Protein AF-A0A6V7XY41-F1 (afdb_monomer_lite)

Foldseek 3Di:
DDDDPDWDDDPQADKAKAACDQVRDGDRDDPDPQIDIDGGRHPPPPQPGFAWEAALVLPDIDGENFQKKKAFPNSGIDYDACVVVVPPAAMEIDGGHHCHHPVNSVPFAWEWFADQQGDIDTHNYGQPQLKKKKFFPVVQLVVVVVCCVVPPVDPDDSVSSRRNRMGIGHDDPDPQGQQMDMDRHHHQHDPVNSVQWAWWDQDPRHTDTAGCVVQVNDWDWDDPDDDDDDDDPPDTGTDNDDPPD

Structure (mmCIF, N/CA/C/O backbone):
data_AF-A0A6V7XY41-F1
#
_entry.id   AF-A0A6V7XY41-F1
#
loop_
_atom_site.group_PDB
_atom_site.id
_atom_site.type_symbol
_atom_site.label_atom_id
_atom_site.label_alt_id
_atom_site.label_comp_id
_atom_site.label_asym_id
_atom_site.label_entity_id
_atom_site.label_seq_id
_atom_site.pdbx_PDB_ins_code
_atom_site.Cartn_x
_atom_site.Cartn_y
_atom_site.Cartn_z
_atom_site.occupancy
_atom_site.B_iso_or_equiv
_atom_site.auth_seq_id
_atom_site.auth_comp_id
_atom_site.auth_asym_id
_atom_site.auth_atom_id
_atom_site.pdbx_PDB_model_num
ATOM 1 N N . MET A 1 1 ? 6.954 -25.683 -22.921 1.00 24.17 1 MET A N 1
ATOM 2 C CA . MET A 1 1 ? 8.164 -25.541 -23.755 1.00 24.17 1 MET A CA 1
ATOM 3 C C . MET A 1 1 ? 7.655 -25.516 -25.186 1.00 24.17 1 MET A C 1
ATOM 5 O O . MET A 1 1 ? 7.131 -26.531 -25.599 1.00 24.17 1 MET A O 1
ATOM 9 N N . GLY A 1 2 ? 7.541 -24.408 -25.909 1.00 35.53 2 GLY A N 1
ATOM 10 C CA . GLY A 1 2 ? 8.199 -23.110 -25.812 1.00 35.53 2 GLY A CA 1
ATOM 11 C C . GLY A 1 2 ? 9.065 -22.969 -27.054 1.00 35.53 2 GLY A C 1
ATOM 12 O O . GLY A 1 2 ? 10.233 -23.289 -26.948 1.00 35.53 2 GLY A O 1
ATOM 13 N N . GLU A 1 3 ? 8.486 -22.595 -28.194 1.00 38.50 3 GLU A N 1
ATOM 14 C CA . GLU A 1 3 ? 9.206 -22.345 -29.449 1.00 38.50 3 GLU A CA 1
ATOM 15 C C . GLU A 1 3 ? 8.243 -21.680 -30.441 1.00 38.50 3 GLU A C 1
ATOM 17 O O . GLU A 1 3 ? 7.254 -22.286 -30.832 1.00 38.50 3 GLU A O 1
ATOM 22 N N . ASP A 1 4 ? 8.472 -20.399 -30.730 1.00 34.19 4 ASP A N 1
ATOM 23 C CA . ASP A 1 4 ? 8.413 -19.847 -32.092 1.00 34.19 4 ASP A CA 1
ATOM 24 C C . ASP A 1 4 ? 8.849 -18.376 -32.049 1.00 34.19 4 ASP A C 1
ATOM 26 O O . ASP A 1 4 ? 8.075 -17.429 -32.172 1.00 34.19 4 ASP A O 1
ATOM 30 N N . GLY A 1 5 ? 10.150 -18.188 -31.816 1.00 39.81 5 GLY A N 1
ATOM 31 C CA . GLY A 1 5 ? 10.850 -16.967 -32.196 1.00 39.81 5 GLY A CA 1
ATOM 32 C C . GLY A 1 5 ? 11.473 -17.204 -33.565 1.00 39.81 5 GLY A C 1
ATOM 33 O O . GLY A 1 5 ? 12.509 -17.859 -33.657 1.00 39.81 5 GLY A O 1
ATOM 34 N N . SER A 1 6 ? 10.841 -16.723 -34.636 1.00 46.62 6 SER A N 1
ATOM 35 C CA . SER A 1 6 ? 11.366 -16.883 -35.994 1.00 46.62 6 SER A CA 1
ATOM 36 C C . SER A 1 6 ? 12.770 -16.275 -36.109 1.00 46.62 6 SER A C 1
ATOM 38 O O . SER A 1 6 ? 12.977 -15.087 -35.846 1.00 46.62 6 SER A O 1
ATOM 40 N N . THR A 1 7 ? 13.742 -17.097 -36.503 1.00 47.91 7 THR A N 1
ATOM 41 C CA . THR A 1 7 ? 15.134 -16.698 -36.722 1.00 47.91 7 THR A CA 1
ATOM 42 C C . THR A 1 7 ? 15.227 -15.706 -37.880 1.00 47.91 7 THR A C 1
ATOM 44 O O . THR A 1 7 ? 14.676 -15.940 -38.959 1.00 47.91 7 THR A O 1
ATOM 47 N N . CYS A 1 8 ? 15.942 -14.599 -37.680 1.00 50.78 8 CYS A N 1
ATOM 48 C CA . CYS A 1 8 ? 16.218 -13.639 -38.740 1.00 50.78 8 CYS A CA 1
ATOM 49 C C . CYS A 1 8 ? 17.025 -14.303 -39.864 1.00 50.78 8 CYS A C 1
ATOM 51 O O . CYS A 1 8 ? 18.216 -14.570 -39.723 1.00 50.78 8 CYS A O 1
ATOM 53 N N . SER A 1 9 ? 16.352 -14.614 -40.969 1.00 51.50 9 SER A N 1
ATOM 54 C CA . SER A 1 9 ? 16.950 -15.283 -42.126 1.00 51.50 9 SER A CA 1
ATOM 55 C C . SER A 1 9 ? 17.401 -14.233 -43.141 1.00 51.50 9 SER A C 1
ATOM 57 O O . SER A 1 9 ? 16.705 -13.972 -44.121 1.00 51.50 9 SER A O 1
ATOM 59 N N . THR A 1 10 ? 18.528 -13.577 -42.869 1.00 56.22 10 THR A N 1
ATOM 60 C CA . THR A 1 10 ? 19.196 -12.656 -43.805 1.00 56.22 10 THR A CA 1
ATOM 61 C C . THR A 1 10 ? 20.456 -13.317 -44.380 1.00 56.22 10 THR A C 1
ATOM 63 O O . THR A 1 10 ? 20.938 -14.320 -43.842 1.00 56.22 10 THR A O 1
ATOM 66 N N . GLY A 1 11 ? 20.976 -12.823 -45.512 1.00 52.94 11 GLY A N 1
ATOM 67 C CA . GLY A 1 11 ? 22.239 -13.307 -46.069 1.00 52.94 11 GLY A CA 1
ATOM 68 C C . GLY A 1 11 ? 23.402 -13.125 -45.085 1.00 52.94 11 GLY A C 1
ATOM 69 O O . GLY A 1 11 ? 23.341 -12.310 -44.170 1.00 52.94 11 GLY A O 1
ATOM 70 N N . TYR A 1 12 ? 24.497 -13.868 -45.271 1.00 50.03 12 TYR A N 1
ATOM 71 C CA . TYR A 1 12 ? 25.648 -13.902 -44.345 1.00 50.03 12 TYR A CA 1
ATOM 72 C C . TYR A 1 12 ? 26.300 -12.521 -44.078 1.00 50.03 12 TYR A C 1
ATOM 74 O O . TYR A 1 12 ? 27.047 -12.366 -43.114 1.00 50.03 12 TYR A O 1
ATOM 82 N N . HIS A 1 13 ? 26.001 -11.520 -44.913 1.00 51.69 13 HIS A N 1
ATOM 83 C CA . HIS A 1 13 ? 26.485 -10.139 -44.818 1.00 51.69 13 HIS A CA 1
ATOM 84 C C . HIS A 1 13 ? 25.365 -9.094 -44.713 1.00 51.69 13 HIS A C 1
ATOM 86 O O . HIS A 1 13 ? 25.648 -7.898 -44.713 1.00 51.69 13 HIS A O 1
ATOM 92 N N . ASP A 1 14 ? 24.113 -9.531 -44.617 1.00 55.22 14 ASP A N 1
ATOM 93 C CA . ASP A 1 14 ? 22.967 -8.640 -44.521 1.00 55.22 14 ASP A CA 1
ATOM 94 C C . ASP A 1 14 ? 22.678 -8.334 -43.051 1.00 55.22 14 ASP A C 1
ATOM 96 O O . ASP A 1 14 ? 22.605 -9.237 -42.208 1.00 55.22 14 ASP A O 1
ATOM 100 N N . ASN A 1 15 ? 22.487 -7.051 -42.749 1.00 54.84 15 ASN A N 1
ATOM 101 C CA . ASN A 1 15 ? 22.113 -6.614 -41.411 1.00 54.84 15 ASN A CA 1
ATOM 102 C C . ASN A 1 15 ? 20.744 -7.178 -41.037 1.00 54.84 15 ASN A C 1
ATOM 104 O O . ASN A 1 15 ? 19.795 -7.119 -41.823 1.00 54.84 15 ASN A O 1
ATOM 108 N N . CYS A 1 16 ? 20.642 -7.667 -39.808 1.00 57.75 16 CYS A N 1
ATOM 109 C CA . CYS A 1 16 ? 19.363 -7.917 -39.178 1.00 57.75 16 CYS A CA 1
ATOM 110 C C . CYS A 1 16 ? 19.089 -6.832 -38.129 1.00 57.75 16 CYS A C 1
ATOM 112 O O . CYS A 1 16 ? 20.008 -6.324 -37.475 1.00 57.75 16 CYS A O 1
ATOM 114 N N . PHE A 1 17 ? 17.815 -6.476 -37.994 1.00 57.12 17 PHE A N 1
ATOM 115 C CA . PHE A 1 17 ? 17.317 -5.470 -37.068 1.00 57.12 17 PHE A CA 1
ATOM 116 C C . PHE A 1 17 ? 16.337 -6.128 -36.106 1.00 57.12 17 PHE A C 1
ATOM 118 O O . PHE A 1 17 ? 15.503 -6.939 -36.512 1.00 57.12 17 PHE A O 1
ATOM 125 N N . THR A 1 18 ? 16.451 -5.791 -34.827 1.00 56.06 18 THR A N 1
ATOM 126 C CA . THR A 1 18 ? 15.572 -6.326 -33.790 1.00 56.06 18 THR A CA 1
ATOM 127 C C . THR A 1 18 ? 15.228 -5.208 -32.813 1.00 56.06 18 THR A C 1
ATOM 129 O O . THR A 1 18 ? 16.128 -4.538 -32.298 1.00 56.06 18 THR A O 1
ATOM 132 N N . GLU A 1 19 ? 13.945 -5.029 -32.526 1.00 57.31 19 GLU A N 1
ATOM 133 C CA . GLU A 1 19 ? 13.440 -4.078 -31.540 1.00 57.31 19 GLU A CA 1
ATOM 134 C C . GLU A 1 19 ? 12.554 -4.820 -30.542 1.00 57.31 19 GLU A C 1
ATOM 136 O O . GLU A 1 19 ? 11.787 -5.700 -30.920 1.00 57.31 19 GLU A O 1
ATOM 141 N N . ARG A 1 20 ? 12.639 -4.448 -29.262 1.00 55.28 20 ARG A N 1
ATOM 142 C CA . ARG A 1 20 ? 11.679 -4.880 -28.247 1.00 55.28 20 ARG A CA 1
ATOM 143 C C . ARG A 1 20 ? 10.503 -3.901 -28.264 1.00 55.28 20 ARG A C 1
ATOM 145 O O . ARG A 1 20 ? 10.599 -2.827 -27.672 1.00 55.28 20 ARG A O 1
ATOM 152 N N . THR A 1 21 ? 9.426 -4.226 -28.977 1.00 55.56 21 THR A N 1
ATOM 153 C CA . THR A 1 21 ? 8.202 -3.403 -28.952 1.00 55.56 21 THR A CA 1
ATOM 154 C C . THR A 1 21 ? 7.475 -3.554 -27.607 1.00 55.56 21 THR A C 1
ATOM 156 O O . THR A 1 21 ? 7.789 -4.444 -26.813 1.00 55.56 21 THR A O 1
ATOM 159 N N . SER A 1 22 ? 6.446 -2.733 -27.356 1.00 54.22 22 SER A N 1
ATOM 160 C CA . SER A 1 22 ? 5.551 -2.876 -26.189 1.00 54.22 22 SER A CA 1
ATOM 161 C C . SER A 1 22 ? 4.821 -4.226 -26.121 1.00 54.22 22 SER A C 1
ATOM 163 O O . SER A 1 22 ? 4.237 -4.554 -25.093 1.00 54.22 22 SER A O 1
ATOM 165 N N . THR A 1 23 ? 4.848 -5.003 -27.204 1.00 50.00 23 THR A N 1
ATOM 166 C CA . THR A 1 23 ? 4.266 -6.344 -27.342 1.00 50.00 23 THR A CA 1
ATOM 167 C C . THR A 1 23 ? 5.328 -7.447 -27.471 1.00 50.00 23 THR A C 1
ATOM 169 O O . THR A 1 23 ? 4.969 -8.613 -27.599 1.00 50.00 23 THR A O 1
ATOM 172 N N . ASN A 1 24 ? 6.628 -7.117 -27.391 1.00 49.56 24 ASN A N 1
ATOM 173 C CA . ASN A 1 24 ? 7.755 -8.009 -27.719 1.00 49.56 24 ASN A CA 1
ATOM 174 C C . ASN A 1 24 ? 7.706 -8.586 -29.158 1.00 49.56 24 ASN A C 1
ATOM 176 O O . ASN A 1 24 ? 8.113 -9.724 -29.387 1.00 49.56 24 ASN A O 1
ATOM 180 N N . GLU A 1 25 ? 7.209 -7.816 -30.126 1.00 45.09 25 GLU A N 1
ATOM 181 C CA . GLU A 1 25 ? 7.102 -8.179 -31.550 1.00 45.09 25 GLU A CA 1
ATOM 182 C C . GLU A 1 25 ? 8.270 -7.621 -32.394 1.00 45.09 25 GLU A C 1
ATOM 184 O O . GLU A 1 25 ? 8.975 -6.710 -31.967 1.00 45.09 25 GLU A O 1
ATOM 189 N N . TRP A 1 26 ? 8.480 -8.168 -33.602 1.00 51.09 26 TRP A N 1
ATOM 190 C CA . TRP A 1 26 ? 9.681 -7.957 -34.434 1.00 51.09 26 TRP A CA 1
ATOM 191 C C . TRP A 1 26 ? 9.418 -7.077 -35.675 1.00 51.09 26 TRP A C 1
ATOM 193 O O . TRP A 1 26 ? 8.452 -7.313 -36.401 1.00 51.09 26 TRP A O 1
ATOM 203 N N . LEU A 1 27 ? 10.313 -6.126 -35.985 1.00 52.44 27 LEU A N 1
ATOM 204 C CA . LEU A 1 27 ? 10.228 -5.229 -37.155 1.00 52.44 27 LEU A CA 1
ATOM 205 C C . LEU A 1 27 ? 11.501 -5.294 -38.022 1.00 52.44 27 LEU A C 1
ATOM 207 O O . LEU A 1 27 ? 12.609 -5.330 -37.496 1.00 52.44 27 LEU A O 1
ATOM 211 N N . ARG A 1 28 ? 11.336 -5.307 -39.358 1.00 49.06 28 ARG A N 1
ATOM 212 C CA . ARG A 1 28 ? 12.443 -5.341 -40.347 1.00 49.06 28 ARG A CA 1
ATOM 213 C C . ARG A 1 28 ? 13.123 -3.986 -40.570 1.00 49.06 28 ARG A C 1
ATOM 215 O O . ARG A 1 28 ? 14.287 -3.977 -40.947 1.00 49.06 28 ARG A O 1
ATOM 222 N N . ASP A 1 29 ? 12.407 -2.891 -40.334 1.00 56.59 29 ASP A N 1
ATOM 223 C CA . ASP A 1 29 ? 12.921 -1.522 -40.374 1.00 56.59 29 ASP A CA 1
ATOM 224 C C . ASP A 1 29 ? 12.795 -0.929 -38.976 1.00 56.59 29 ASP A C 1
ATOM 226 O O . ASP A 1 29 ? 11.707 -0.869 -38.403 1.00 56.59 29 ASP A O 1
ATOM 230 N N . CYS A 1 30 ? 13.921 -0.506 -38.422 1.00 57.00 30 CYS A N 1
ATOM 231 C CA . CYS A 1 30 ? 13.990 0.034 -37.080 1.00 57.00 30 CYS A CA 1
ATOM 232 C C . CYS A 1 30 ? 14.270 1.530 -37.107 1.00 57.00 30 CYS A C 1
ATOM 234 O O . CYS A 1 30 ? 15.327 1.962 -37.565 1.00 57.00 30 CYS A O 1
ATOM 236 N N . THR A 1 31 ? 13.376 2.317 -36.523 1.00 57.94 31 THR A N 1
ATOM 237 C CA . THR A 1 31 ? 13.567 3.765 -36.337 1.00 57.94 31 THR A CA 1
ATOM 238 C C . THR A 1 31 ? 13.657 4.163 -34.863 1.00 57.94 31 THR A C 1
ATOM 240 O O . THR A 1 31 ? 13.728 5.350 -34.549 1.00 57.94 31 THR A O 1
ATOM 243 N N . SER A 1 32 ? 13.611 3.198 -33.942 1.00 63.53 32 SER A N 1
ATOM 244 C CA . SER A 1 32 ? 13.589 3.449 -32.500 1.00 63.53 32 SER A CA 1
ATOM 245 C C . SER A 1 32 ? 14.990 3.504 -31.886 1.00 63.53 32 SER A C 1
ATOM 247 O O . SER A 1 32 ? 15.929 2.850 -32.341 1.00 63.53 32 SER A O 1
ATOM 249 N N . ALA A 1 33 ? 15.111 4.232 -30.771 1.00 61.25 33 ALA A N 1
ATOM 250 C CA . ALA A 1 33 ? 16.333 4.292 -29.963 1.00 61.25 33 ALA A CA 1
ATOM 251 C C . ALA A 1 33 ? 16.704 2.949 -29.299 1.00 61.25 33 ALA A C 1
ATOM 253 O O . ALA A 1 33 ? 17.787 2.816 -28.740 1.00 61.25 33 ALA A O 1
ATOM 254 N N . THR A 1 34 ? 15.803 1.967 -29.336 1.00 63.16 34 THR A N 1
ATOM 255 C CA . THR A 1 34 ? 15.977 0.635 -28.744 1.00 63.16 34 THR A CA 1
ATOM 256 C C . THR A 1 34 ? 16.312 -0.431 -29.778 1.00 63.16 34 THR A C 1
ATOM 258 O O . THR A 1 34 ? 16.379 -1.612 -29.439 1.00 63.16 34 THR A O 1
ATOM 261 N N . CYS A 1 35 ? 16.502 -0.046 -31.042 1.00 66.31 35 CYS A N 1
ATOM 262 C CA . CYS A 1 35 ? 16.893 -0.999 -32.058 1.00 66.31 35 CYS A CA 1
ATOM 263 C C . CYS A 1 35 ? 18.394 -1.259 -32.049 1.00 66.31 35 CYS A C 1
ATOM 265 O O . CYS A 1 35 ? 19.207 -0.332 -32.052 1.00 66.31 35 CYS A O 1
ATOM 267 N N . LYS A 1 36 ? 18.756 -2.541 -32.113 1.00 64.81 36 LYS A N 1
ATOM 268 C CA . LYS A 1 36 ? 20.137 -2.968 -32.318 1.00 64.81 36 LYS A CA 1
ATOM 269 C C . LYS A 1 36 ? 20.301 -3.591 -33.694 1.00 64.81 36 LYS A C 1
ATOM 271 O O . LYS A 1 36 ? 19.493 -4.409 -34.128 1.00 64.81 36 LYS A O 1
ATOM 276 N N . THR A 1 37 ? 21.376 -3.187 -34.363 1.00 59.56 37 THR A N 1
ATOM 277 C CA . THR A 1 37 ? 21.858 -3.804 -35.598 1.00 59.56 37 THR A CA 1
ATOM 278 C C . THR A 1 37 ? 22.849 -4.895 -35.249 1.00 59.56 37 THR A C 1
ATOM 280 O O . THR A 1 37 ? 23.773 -4.667 -34.466 1.00 59.56 37 THR A O 1
ATOM 283 N N . CYS A 1 38 ? 22.707 -6.054 -35.862 1.00 60.53 38 CYS A N 1
ATOM 284 C CA . CYS A 1 38 ? 23.620 -7.168 -35.664 1.00 60.53 38 CYS A CA 1
ATOM 285 C C . CYS A 1 38 ? 23.933 -7.821 -37.008 1.00 60.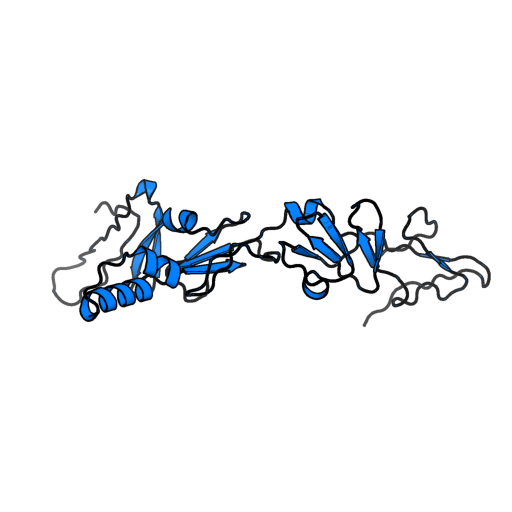53 38 CYS A C 1
ATOM 287 O O . CYS A 1 38 ? 23.130 -7.810 -37.946 1.00 60.53 38 CYS A O 1
ATOM 289 N N . THR A 1 39 ? 25.149 -8.346 -37.105 1.00 52.47 39 THR A N 1
ATOM 290 C CA . THR A 1 39 ? 25.678 -8.964 -38.315 1.00 52.47 39 THR A CA 1
ATOM 291 C C . THR A 1 39 ? 2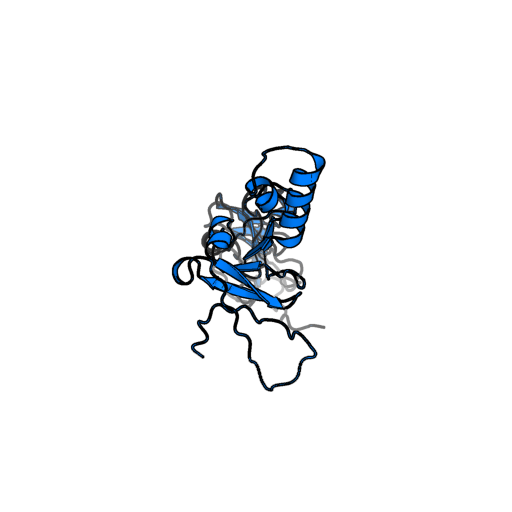5.513 -10.481 -38.232 1.00 52.47 39 THR A C 1
ATOM 293 O O . THR A 1 39 ? 26.080 -11.138 -37.359 1.00 52.47 39 THR A O 1
ATOM 296 N N . GLY A 1 40 ? 24.733 -11.048 -39.157 1.00 55.38 40 GLY A N 1
ATOM 297 C CA . GLY A 1 40 ? 24.536 -12.493 -39.301 1.00 55.38 40 GLY A CA 1
ATOM 298 C C . GLY A 1 40 ? 23.221 -13.048 -38.731 1.00 55.38 40 GLY A C 1
ATOM 299 O O . GLY A 1 40 ? 22.409 -12.358 -38.128 1.00 55.38 40 GLY A O 1
ATOM 300 N N . HIS A 1 41 ? 23.020 -14.351 -38.926 1.00 55.16 41 HIS A N 1
ATOM 301 C CA . HIS A 1 41 ? 21.753 -15.077 -38.741 1.00 55.16 41 HIS A CA 1
ATOM 302 C C . HIS A 1 41 ? 21.354 -15.371 -37.276 1.00 55.16 41 HIS A C 1
ATOM 304 O O . HIS A 1 41 ? 20.331 -16.007 -37.037 1.00 55.16 41 HIS A O 1
ATOM 310 N N . ARG A 1 42 ? 22.153 -14.953 -36.280 1.00 52.78 42 ARG A N 1
ATOM 311 C CA . ARG A 1 42 ? 21.972 -15.304 -34.848 1.00 52.78 42 ARG A CA 1
ATOM 312 C C . ARG A 1 42 ? 21.601 -14.137 -33.942 1.00 52.78 42 ARG A C 1
ATOM 314 O O . ARG A 1 42 ? 21.745 -14.207 -32.728 1.00 52.78 42 ARG A O 1
ATOM 321 N N . CYS A 1 43 ? 21.087 -13.072 -34.528 1.00 56.47 43 CYS A N 1
ATOM 322 C CA . CYS A 1 43 ? 20.667 -11.878 -33.810 1.00 56.47 43 CYS A CA 1
ATOM 323 C C . CYS A 1 43 ? 19.651 -12.111 -32.689 1.00 56.47 43 CYS A C 1
ATOM 325 O O . CYS A 1 43 ? 19.587 -11.308 -31.770 1.00 56.47 43 CYS A O 1
ATOM 327 N N . ASN A 1 44 ? 18.881 -13.201 -32.751 1.00 51.44 44 ASN A N 1
ATOM 328 C CA . ASN A 1 44 ? 17.660 -13.382 -31.967 1.00 51.44 44 ASN A CA 1
ATOM 329 C C . ASN A 1 44 ? 17.790 -14.453 -30.867 1.00 51.44 44 ASN A C 1
ATOM 331 O O . ASN A 1 44 ? 16.774 -14.983 -30.418 1.00 51.44 44 ASN A O 1
ATOM 335 N N . GLU A 1 45 ? 19.001 -14.820 -30.435 1.00 55.72 45 GLU A N 1
ATOM 336 C CA . GLU A 1 45 ? 19.150 -15.698 -29.268 1.00 55.72 45 GLU A CA 1
ATOM 337 C C . GLU A 1 45 ? 18.666 -14.930 -28.019 1.00 55.72 45 GLU A C 1
ATOM 339 O O . GLU A 1 45 ? 19.297 -13.977 -27.566 1.00 55.72 45 GLU A O 1
ATOM 344 N N . GLY A 1 46 ? 17.490 -15.309 -27.499 1.00 50.62 46 GLY A N 1
ATOM 345 C CA . GLY A 1 46 ? 16.646 -14.529 -26.574 1.00 50.62 46 GLY A CA 1
ATOM 346 C C . GLY A 1 46 ? 17.249 -14.105 -25.225 1.00 50.62 46 GLY A C 1
ATOM 347 O O . GLY A 1 46 ? 16.558 -13.465 -24.437 1.00 50.62 46 GLY A O 1
ATOM 348 N N . ASN A 1 47 ? 18.522 -14.408 -24.971 1.00 53.22 47 ASN A N 1
ATOM 349 C CA . ASN A 1 47 ? 19.281 -13.954 -23.805 1.00 53.22 47 ASN A CA 1
ATOM 350 C C . ASN A 1 47 ? 20.158 -12.717 -24.080 1.00 53.22 47 ASN A C 1
ATOM 352 O O . ASN A 1 47 ? 20.778 -12.206 -23.150 1.00 53.22 47 ASN A O 1
ATOM 356 N N . SER A 1 48 ? 20.241 -12.232 -25.324 1.00 54.75 48 SER A N 1
ATOM 357 C CA . SER A 1 48 ? 21.157 -11.144 -25.710 1.00 54.75 48 SER A CA 1
ATOM 358 C C . SER A 1 48 ? 20.514 -9.754 -25.801 1.00 54.75 48 SER A C 1
ATOM 360 O O . SER A 1 48 ? 21.206 -8.792 -26.139 1.00 54.75 48 SER A O 1
ATOM 362 N N . PHE A 1 49 ? 19.219 -9.616 -25.494 1.00 65.06 49 PHE A N 1
ATOM 363 C CA . PHE A 1 49 ? 18.523 -8.331 -25.589 1.00 65.06 49 PHE A CA 1
ATOM 364 C C . PHE A 1 49 ? 18.454 -7.600 -24.249 1.00 65.06 49 PHE A C 1
ATOM 366 O O . PHE A 1 49 ? 17.952 -8.175 -23.279 1.00 65.06 49 PHE A O 1
ATOM 373 N N . PRO A 1 50 ? 18.903 -6.333 -24.185 1.00 71.44 50 PRO A N 1
ATOM 374 C CA . PRO A 1 50 ? 18.733 -5.527 -22.990 1.00 71.44 50 PRO A CA 1
ATOM 375 C C . PRO A 1 50 ? 17.250 -5.224 -22.765 1.00 71.44 50 PRO A C 1
ATOM 377 O O . PRO A 1 50 ? 16.453 -5.087 -23.699 1.00 71.44 50 PRO A O 1
ATOM 380 N N . TYR A 1 51 ? 16.885 -5.100 -21.499 1.00 84.44 51 TYR A N 1
ATOM 381 C CA . TYR A 1 51 ? 15.622 -4.506 -21.093 1.00 84.44 51 TYR A CA 1
ATOM 382 C C . TYR A 1 51 ? 15.761 -2.987 -21.076 1.00 84.44 51 TYR A C 1
ATOM 384 O O . TYR A 1 51 ? 16.873 -2.463 -21.111 1.00 84.44 51 TYR A O 1
ATOM 392 N N . TYR A 1 52 ? 14.637 -2.277 -21.032 1.00 88.25 52 TYR A N 1
ATOM 393 C CA . TYR A 1 52 ? 14.648 -0.821 -21.073 1.00 88.25 52 TYR A CA 1
ATOM 394 C C . TYR A 1 52 ? 13.776 -0.235 -19.972 1.00 88.25 52 TYR A C 1
ATOM 396 O O . TYR A 1 52 ? 12.561 -0.442 -19.965 1.00 88.25 52 TYR A O 1
ATOM 404 N N . CYS A 1 53 ? 14.407 0.546 -19.104 1.00 92.62 53 CYS A N 1
ATOM 405 C CA . CYS A 1 53 ? 13.756 1.389 -18.108 1.00 92.62 53 CYS A CA 1
ATOM 406 C C . CYS A 1 53 ? 13.951 2.863 -18.491 1.00 92.62 53 CYS A C 1
ATOM 408 O O . CYS A 1 53 ? 14.867 3.200 -19.243 1.00 92.62 53 CYS A O 1
ATOM 410 N N . PHE A 1 54 ? 13.110 3.755 -17.976 1.00 93.94 54 PHE A N 1
ATOM 411 C CA . PHE A 1 54 ? 13.400 5.186 -18.005 1.00 93.94 54 PHE A CA 1
ATOM 412 C C . PHE A 1 54 ? 14.547 5.522 -17.053 1.00 93.94 54 PHE A C 1
ATOM 414 O O . PHE A 1 54 ? 14.670 4.914 -15.985 1.00 93.94 54 PHE A O 1
ATOM 421 N N . ASP A 1 55 ? 15.354 6.505 -17.447 1.00 92.94 55 ASP A N 1
ATOM 422 C CA . ASP A 1 55 ? 16.278 7.187 -16.548 1.00 92.94 55 ASP A CA 1
ATOM 423 C C . ASP A 1 55 ? 15.560 8.225 -15.669 1.00 92.94 55 ASP A C 1
ATOM 425 O O . ASP A 1 55 ? 14.362 8.480 -15.815 1.00 92.94 55 ASP A O 1
ATOM 429 N N . SER A 1 56 ? 16.301 8.860 -14.760 1.00 91.31 56 SER A N 1
ATOM 430 C CA . SER A 1 56 ? 15.774 9.936 -13.908 1.00 91.31 56 SER A CA 1
ATOM 431 C C . SER A 1 56 ? 15.295 11.172 -14.696 1.00 91.31 56 SER A C 1
ATOM 433 O O . SER A 1 56 ? 14.384 11.883 -14.248 1.00 91.31 56 SER A O 1
ATOM 435 N N . ASP A 1 57 ? 15.837 11.425 -15.898 1.00 86.75 57 ASP A N 1
ATOM 436 C CA . ASP A 1 57 ? 15.325 12.475 -16.791 1.00 86.75 57 ASP A CA 1
ATOM 437 C C . ASP A 1 57 ? 13.902 12.137 -17.278 1.00 86.75 57 ASP A C 1
ATOM 439 O O . ASP A 1 57 ? 13.131 13.042 -17.604 1.00 86.75 57 ASP A O 1
ATOM 443 N N . GLY A 1 58 ? 13.513 10.856 -17.249 1.00 82.31 58 GLY A N 1
ATOM 444 C CA . GLY A 1 58 ? 12.189 10.356 -17.624 1.00 82.31 58 GLY A CA 1
ATOM 445 C C . GLY A 1 58 ? 11.926 10.399 -19.130 1.00 82.31 58 GLY A C 1
ATOM 446 O O . GLY A 1 58 ? 10.824 10.077 -19.568 1.00 82.31 58 GLY A O 1
ATOM 447 N N . GLU A 1 59 ? 12.925 10.814 -19.908 1.00 82.94 59 GLU A N 1
ATOM 448 C CA . GLU A 1 59 ? 12.864 10.974 -21.361 1.00 82.94 59 GLU A CA 1
ATOM 449 C C . GLU A 1 59 ? 13.800 9.998 -22.072 1.00 82.94 59 GLU A C 1
ATOM 451 O O . GLU A 1 59 ? 13.483 9.529 -23.168 1.00 82.94 59 GLU A O 1
ATOM 456 N N . LYS A 1 60 ? 14.940 9.658 -21.455 1.00 86.38 60 LYS A N 1
ATOM 457 C CA . LYS A 1 60 ? 15.903 8.727 -22.040 1.00 86.38 60 LYS A CA 1
ATOM 458 C C . LYS A 1 60 ? 15.686 7.325 -21.493 1.00 86.38 60 LYS A C 1
ATOM 460 O O . LYS A 1 60 ? 15.005 7.095 -20.493 1.00 86.38 60 LYS A O 1
ATOM 465 N N . LEU A 1 61 ? 16.280 6.372 -22.199 1.00 87.81 61 LEU A N 1
ATOM 466 C CA . LEU A 1 61 ? 16.183 4.957 -21.885 1.00 87.81 61 LEU A CA 1
ATOM 467 C C . LEU A 1 61 ? 17.521 4.432 -21.405 1.00 87.81 61 LEU A C 1
ATOM 469 O O . LEU A 1 61 ? 18.559 4.720 -21.998 1.00 87.81 61 LEU A O 1
ATOM 473 N N . LEU A 1 62 ? 17.460 3.635 -20.347 1.00 90.12 62 LEU A N 1
ATOM 474 C CA . LEU A 1 62 ? 18.581 2.880 -19.815 1.00 90.12 62 LEU A CA 1
ATOM 475 C C . LEU A 1 62 ? 18.468 1.439 -20.285 1.00 90.12 62 LEU A C 1
ATOM 477 O O . LEU A 1 62 ? 17.416 0.818 -20.136 1.00 90.12 62 LEU A O 1
ATOM 481 N N . GLU A 1 63 ? 19.561 0.913 -20.830 1.00 88.88 63 GLU A N 1
ATOM 482 C CA . GLU A 1 63 ? 19.704 -0.518 -21.076 1.00 88.88 63 GLU A CA 1
ATOM 483 C C . GLU A 1 63 ? 19.956 -1.244 -19.754 1.00 88.88 63 GLU A C 1
ATOM 485 O O . GLU A 1 63 ? 20.917 -0.949 -19.043 1.00 88.88 63 GLU A O 1
ATOM 490 N N . CYS A 1 64 ? 19.097 -2.209 -19.442 1.00 87.94 64 CYS A N 1
ATOM 491 C CA . CYS A 1 64 ? 19.106 -2.945 -18.187 1.00 87.94 64 CYS A CA 1
ATOM 492 C C . CYS A 1 64 ? 19.385 -4.438 -18.417 1.00 87.94 64 CYS A C 1
ATOM 494 O O . CYS A 1 64 ? 18.890 -5.023 -19.388 1.00 87.94 64 CYS A O 1
ATOM 496 N N . PRO A 1 65 ? 20.143 -5.091 -17.516 1.00 87.12 65 PRO A N 1
ATOM 497 C CA . PRO A 1 65 ? 20.433 -6.523 -17.608 1.00 87.12 65 PRO A CA 1
ATOM 498 C C . PRO A 1 65 ? 19.221 -7.407 -17.262 1.00 87.12 65 PRO A C 1
ATOM 500 O O . PRO A 1 65 ? 19.196 -8.582 -17.618 1.00 87.12 65 PRO A O 1
ATOM 503 N N . ASN A 1 66 ? 18.223 -6.859 -16.567 1.00 88.50 66 ASN A N 1
ATOM 504 C CA . ASN A 1 66 ? 17.007 -7.540 -16.128 1.00 88.50 66 ASN A CA 1
ATOM 505 C C . ASN A 1 66 ? 15.772 -6.647 -16.406 1.00 88.50 66 ASN A C 1
ATOM 507 O O . ASN A 1 66 ? 15.938 -5.452 -16.652 1.00 88.50 66 ASN A O 1
ATOM 511 N N . PRO A 1 67 ? 14.545 -7.207 -16.425 1.00 89.81 67 PRO A N 1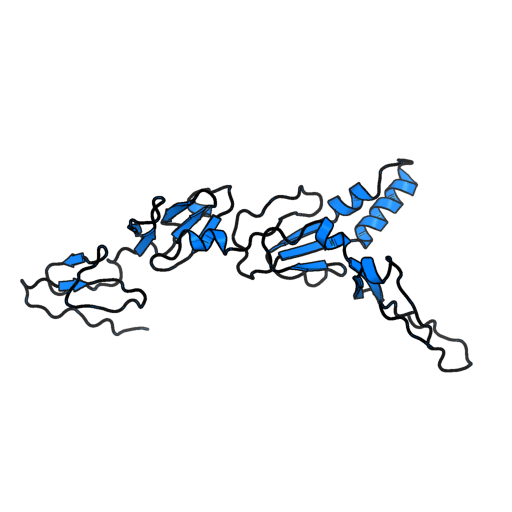
ATOM 512 C CA . PRO A 1 67 ? 13.321 -6.449 -16.711 1.00 89.81 67 PRO A CA 1
ATOM 513 C C . PRO A 1 67 ? 12.856 -5.540 -15.574 1.00 89.81 67 PRO A C 1
ATOM 515 O O . PRO A 1 67 ? 11.821 -4.891 -15.726 1.00 89.81 67 PRO A O 1
ATOM 518 N N . ASP A 1 68 ? 13.532 -5.569 -14.430 1.00 95.31 68 ASP A N 1
ATOM 519 C CA . ASP A 1 68 ? 13.082 -4.878 -13.237 1.00 95.31 68 ASP A CA 1
ATOM 520 C C . ASP A 1 68 ? 13.502 -3.411 -13.329 1.00 95.31 68 ASP A C 1
ATOM 522 O O . ASP A 1 68 ? 14.649 -3.084 -13.646 1.00 95.31 68 ASP A O 1
ATOM 526 N N . CYS A 1 69 ? 12.546 -2.526 -13.083 1.00 96.00 69 CYS A N 1
ATOM 527 C CA . CYS A 1 69 ? 12.742 -1.091 -13.056 1.00 96.00 69 CYS A CA 1
ATOM 528 C C . CYS A 1 69 ? 12.188 -0.527 -11.752 1.00 96.00 69 CYS A C 1
ATOM 530 O O . CYS A 1 69 ? 11.187 -1.021 -11.221 1.00 96.00 69 CYS A O 1
ATOM 532 N N . TYR A 1 70 ? 12.753 0.594 -11.317 1.00 96.56 70 TYR A N 1
ATOM 533 C CA . TYR A 1 70 ? 12.218 1.355 -10.198 1.00 96.56 70 TYR A CA 1
ATOM 534 C C . TYR A 1 70 ? 11.975 2.815 -10.575 1.00 96.56 70 TYR A C 1
ATOM 536 O O . TYR A 1 70 ? 12.604 3.367 -11.486 1.00 96.56 70 TYR A O 1
ATOM 544 N N . ILE A 1 71 ? 11.064 3.448 -9.839 1.00 96.44 71 ILE A N 1
ATOM 545 C CA . ILE A 1 71 ? 10.950 4.902 -9.745 1.00 96.44 71 ILE A CA 1
ATOM 546 C C . ILE A 1 71 ? 10.608 5.293 -8.310 1.00 96.44 71 ILE A C 1
ATOM 548 O O . ILE A 1 71 ? 9.683 4.746 -7.702 1.00 96.44 71 ILE A O 1
ATOM 552 N N . ASP A 1 72 ? 11.355 6.246 -7.767 1.00 94.69 72 ASP A N 1
ATOM 553 C CA . ASP A 1 72 ? 11.104 6.792 -6.443 1.00 94.69 72 ASP A CA 1
ATOM 554 C C . ASP A 1 72 ? 10.280 8.087 -6.481 1.00 94.69 72 ASP A C 1
ATOM 556 O O . ASP A 1 72 ? 9.973 8.663 -7.531 1.00 94.69 72 ASP A O 1
ATOM 560 N N . LYS A 1 73 ? 9.873 8.541 -5.297 1.00 90.69 73 LYS A N 1
ATOM 561 C CA . LYS A 1 73 ? 9.078 9.757 -5.120 1.00 90.69 73 LYS A CA 1
ATOM 562 C C . LYS A 1 73 ? 9.800 11.032 -5.568 1.00 90.69 73 LYS A C 1
ATOM 564 O O . LYS A 1 73 ? 9.130 11.979 -5.980 1.00 90.69 73 LYS A O 1
ATOM 569 N N . ASP A 1 74 ? 11.126 11.046 -5.512 1.00 92.38 74 ASP A N 1
ATOM 570 C CA . ASP A 1 74 ? 11.955 12.170 -5.951 1.00 92.38 74 ASP A CA 1
ATOM 571 C C . ASP A 1 74 ? 12.242 12.108 -7.463 1.00 92.38 74 ASP A C 1
ATOM 573 O O . ASP A 1 74 ? 12.937 12.966 -8.004 1.00 92.38 74 ASP A O 1
ATOM 577 N N . ARG A 1 75 ? 11.617 11.146 -8.162 1.00 91.06 75 ARG A N 1
ATOM 578 C CA . ARG A 1 75 ? 11.719 10.887 -9.603 1.00 91.06 75 ARG A CA 1
ATOM 579 C C . ARG A 1 75 ? 13.088 10.368 -10.033 1.00 91.06 75 ARG A C 1
ATOM 581 O O . ARG A 1 75 ? 13.398 10.431 -11.222 1.00 91.06 75 ARG A O 1
ATOM 588 N N . ASN A 1 76 ? 13.872 9.807 -9.114 1.00 94.38 76 ASN A N 1
ATOM 589 C CA . ASN A 1 76 ? 15.001 8.982 -9.520 1.00 94.38 76 ASN A CA 1
ATOM 590 C C . ASN A 1 76 ? 14.460 7.653 -10.038 1.00 94.38 76 ASN A C 1
ATOM 592 O O . ASN A 1 76 ? 13.596 7.033 -9.412 1.00 94.38 76 ASN A O 1
ATOM 596 N N . ALA A 1 77 ? 14.963 7.225 -11.188 1.00 95.50 77 ALA A N 1
ATOM 597 C CA . ALA A 1 77 ? 14.464 6.054 -11.881 1.00 95.50 77 ALA A CA 1
ATOM 598 C C . ALA A 1 77 ? 15.613 5.313 -12.565 1.00 95.50 77 ALA A C 1
ATOM 600 O O . ALA A 1 77 ? 16.599 5.924 -12.987 1.00 95.50 77 ALA A O 1
ATOM 601 N N . GLY A 1 78 ? 15.491 3.993 -12.664 1.00 95.50 78 GLY A N 1
ATOM 602 C CA . GLY A 1 78 ? 16.514 3.181 -13.304 1.00 95.50 78 GLY A CA 1
ATOM 603 C C . GLY A 1 78 ? 16.226 1.690 -13.279 1.00 95.50 78 GLY A C 1
ATOM 604 O O . GLY A 1 78 ? 15.088 1.264 -13.072 1.00 95.50 78 GLY A O 1
ATOM 605 N N . CYS A 1 79 ? 17.281 0.915 -13.522 1.00 95.56 79 CYS A N 1
ATOM 606 C CA . CYS A 1 79 ? 17.254 -0.543 -13.521 1.00 95.56 79 CYS A CA 1
ATOM 607 C C . CYS A 1 79 ? 17.246 -1.122 -12.095 1.00 95.56 79 CYS A C 1
ATOM 609 O O . CYS A 1 79 ? 17.798 -0.528 -11.162 1.00 95.56 79 CYS A O 1
ATOM 611 N N . GLY A 1 80 ? 16.717 -2.335 -11.962 1.00 95.50 80 GLY A N 1
ATOM 612 C CA . GLY A 1 80 ? 16.621 -3.068 -10.705 1.00 95.50 80 GLY A CA 1
ATOM 613 C C . GLY A 1 80 ? 15.429 -2.640 -9.854 1.00 95.50 80 GLY A C 1
ATOM 614 O O . GLY A 1 80 ? 14.564 -1.878 -10.284 1.00 95.50 80 GLY A O 1
ATOM 615 N N . THR A 1 81 ? 15.398 -3.142 -8.625 1.00 96.44 81 THR A N 1
ATOM 616 C CA . THR A 1 81 ? 14.318 -2.878 -7.665 1.00 96.44 81 THR A CA 1
ATOM 617 C C . THR A 1 81 ? 14.680 -1.784 -6.662 1.00 96.44 81 THR A C 1
ATOM 619 O O . THR A 1 81 ? 15.847 -1.440 -6.448 1.00 96.44 81 THR A O 1
ATOM 622 N N . CYS A 1 82 ? 13.676 -1.244 -5.982 1.00 95.25 82 CYS A N 1
ATOM 623 C CA . CYS A 1 82 ? 13.832 -0.296 -4.895 1.00 95.25 82 CYS A CA 1
ATOM 624 C C . CYS A 1 82 ? 14.656 -0.867 -3.723 1.00 95.25 82 CYS A C 1
ATOM 626 O O . CYS A 1 82 ? 15.359 -0.113 -3.042 1.00 95.25 82 CYS A O 1
ATOM 628 N N . ASP A 1 83 ? 14.564 -2.179 -3.468 1.00 93.62 83 ASP A N 1
ATOM 629 C CA . ASP A 1 83 ? 15.337 -2.873 -2.428 1.00 93.62 83 ASP A CA 1
ATOM 630 C C . ASP A 1 83 ? 16.813 -3.004 -2.823 1.00 93.62 83 ASP A C 1
ATOM 632 O O . ASP A 1 83 ? 17.695 -2.662 -2.033 1.00 93.62 83 ASP A O 1
ATOM 636 N N . GLU A 1 84 ? 17.089 -3.425 -4.062 1.00 95.81 84 GLU A N 1
ATOM 637 C CA . GLU A 1 84 ? 18.450 -3.517 -4.612 1.00 95.81 84 GLU A CA 1
ATOM 638 C C . GLU A 1 84 ? 19.172 -2.166 -4.562 1.00 95.81 84 GLU A C 1
ATOM 640 O O . GLU A 1 84 ? 20.336 -2.085 -4.159 1.00 95.81 84 GLU A O 1
ATOM 645 N N . ASN A 1 85 ? 18.448 -1.095 -4.893 1.00 94.50 85 ASN A N 1
ATOM 646 C CA . ASN A 1 85 ? 18.951 0.276 -4.887 1.00 94.50 85 ASN A CA 1
ATOM 647 C C . ASN A 1 85 ? 18.919 0.942 -3.494 1.00 94.50 85 ASN A C 1
ATOM 649 O O . ASN A 1 85 ? 19.298 2.105 -3.361 1.00 94.50 85 ASN A O 1
ATOM 653 N N . LYS A 1 86 ? 18.509 0.219 -2.437 1.00 94.94 86 LYS A N 1
ATOM 654 C CA . LYS A 1 86 ? 18.468 0.692 -1.036 1.00 94.94 86 LYS A CA 1
ATOM 655 C C . LYS A 1 86 ? 17.691 2.004 -0.852 1.00 94.94 86 LYS A C 1
ATOM 657 O O . LYS A 1 86 ? 18.091 2.882 -0.082 1.00 94.94 86 LYS A O 1
ATOM 662 N N . ILE A 1 87 ? 16.573 2.137 -1.560 1.00 93.19 87 ILE A N 1
ATOM 663 C CA . ILE A 1 87 ? 15.757 3.352 -1.566 1.00 93.19 87 ILE A CA 1
ATOM 664 C C . ILE A 1 87 ? 14.843 3.368 -0.341 1.00 93.19 87 ILE A C 1
ATOM 666 O O . ILE A 1 87 ? 13.928 2.548 -0.219 1.00 93.19 87 ILE A O 1
ATOM 670 N N . ASN A 1 88 ? 15.088 4.344 0.537 1.00 90.44 88 ASN A N 1
ATOM 671 C CA . ASN A 1 88 ? 14.399 4.538 1.820 1.00 90.44 88 ASN A CA 1
ATOM 672 C C . ASN A 1 88 ? 13.304 5.618 1.767 1.00 90.44 88 ASN A C 1
ATOM 674 O O . ASN A 1 88 ? 12.895 6.142 2.798 1.00 90.44 88 ASN A O 1
ATOM 678 N N . ILE A 1 89 ? 12.854 5.984 0.570 1.00 91.81 89 ILE A N 1
ATOM 679 C CA . ILE A 1 89 ? 11.699 6.857 0.324 1.00 91.81 89 ILE A CA 1
ATOM 680 C C . ILE A 1 89 ? 10.633 6.059 -0.446 1.00 91.81 89 ILE A C 1
ATOM 682 O O . ILE A 1 89 ? 10.947 4.972 -0.939 1.00 91.81 89 ILE A O 1
ATOM 686 N N . PRO A 1 90 ? 9.375 6.536 -0.543 1.00 92.81 90 PRO A N 1
ATOM 687 C CA . PRO A 1 90 ? 8.353 5.854 -1.330 1.00 92.81 90 PRO A CA 1
ATOM 688 C C . PRO A 1 90 ? 8.846 5.555 -2.746 1.00 92.81 90 PRO A C 1
ATOM 690 O O . PRO A 1 90 ? 9.297 6.455 -3.452 1.00 92.81 90 PRO A O 1
ATOM 693 N N . CYS A 1 91 ? 8.792 4.283 -3.120 1.00 94.94 91 CYS A N 1
ATOM 694 C CA . CYS A 1 91 ? 9.356 3.763 -4.351 1.00 94.94 91 CYS A CA 1
ATOM 695 C C . CYS A 1 91 ? 8.487 2.635 -4.907 1.00 94.94 91 CYS A C 1
ATOM 697 O O . CYS A 1 91 ? 7.824 1.904 -4.162 1.00 94.94 91 CYS A O 1
ATOM 699 N N . VAL A 1 92 ? 8.459 2.554 -6.233 1.00 95.12 92 VAL A N 1
ATOM 700 C CA . VAL A 1 92 ? 7.617 1.645 -7.000 1.00 95.12 92 VAL A CA 1
ATOM 701 C C . VAL A 1 92 ? 8.498 0.728 -7.827 1.00 95.12 92 VAL A C 1
ATOM 703 O O . VAL A 1 92 ? 9.261 1.206 -8.664 1.00 95.12 92 VAL A O 1
ATOM 706 N N . ASP A 1 93 ? 8.329 -0.574 -7.621 1.00 94.94 93 ASP A N 1
ATOM 707 C CA . ASP A 1 93 ? 8.906 -1.609 -8.469 1.00 94.94 93 ASP A CA 1
ATOM 708 C C . ASP A 1 93 ? 7.961 -1.921 -9.627 1.00 94.94 93 ASP A C 1
ATOM 710 O O . ASP A 1 93 ? 6.739 -2.021 -9.464 1.00 94.94 93 ASP A O 1
ATOM 714 N N . CYS A 1 94 ? 8.507 -2.115 -10.816 1.00 93.25 94 CYS A N 1
ATOM 715 C CA . CYS A 1 94 ? 7.737 -2.614 -11.939 1.00 93.25 94 CYS A CA 1
ATOM 716 C C . CYS A 1 94 ? 8.606 -3.471 -12.851 1.00 93.25 94 CYS A C 1
ATOM 718 O O . CYS A 1 94 ? 9.828 -3.377 -12.845 1.00 93.25 94 CYS A O 1
ATOM 720 N N . ARG A 1 95 ? 7.949 -4.322 -13.637 1.00 92.75 95 ARG A N 1
ATOM 721 C CA . ARG A 1 95 ? 8.618 -5.279 -14.510 1.00 92.75 95 ARG A CA 1
ATOM 722 C C . ARG A 1 95 ? 7.995 -5.245 -15.892 1.00 92.75 95 ARG A C 1
ATOM 724 O O . ARG A 1 95 ? 7.070 -6.005 -16.159 1.00 92.75 95 ARG A O 1
ATOM 731 N N . ASP A 1 96 ? 8.461 -4.334 -16.735 1.00 85.50 96 ASP A N 1
ATOM 732 C CA . ASP A 1 96 ? 8.133 -4.296 -18.161 1.00 85.50 96 ASP A CA 1
ATOM 733 C C . ASP A 1 96 ? 8.950 -3.214 -18.884 1.00 85.50 96 ASP A C 1
ATOM 735 O O . ASP A 1 96 ? 9.611 -2.384 -18.260 1.00 85.50 96 ASP A O 1
ATOM 739 N N . TYR A 1 97 ? 8.839 -3.172 -20.210 1.00 85.38 97 TYR A N 1
ATOM 740 C CA . TYR A 1 97 ? 9.369 -2.092 -21.033 1.00 85.38 97 TYR A CA 1
ATOM 741 C C . TYR A 1 97 ? 8.843 -0.726 -20.571 1.00 85.38 97 TYR A C 1
ATOM 743 O O . TYR A 1 97 ? 7.637 -0.474 -20.608 1.00 85.38 97 TYR A O 1
ATOM 751 N N . LYS A 1 98 ? 9.751 0.178 -20.171 1.00 88.44 98 LYS A N 1
ATOM 752 C CA . LYS A 1 98 ? 9.428 1.572 -19.807 1.00 88.44 98 LYS A CA 1
ATOM 753 C C . LYS A 1 98 ? 8.365 1.694 -18.702 1.00 88.44 98 LYS A C 1
ATOM 755 O O . LYS A 1 98 ? 7.614 2.669 -18.648 1.00 88.44 98 LYS A O 1
ATOM 760 N N . CYS A 1 99 ? 8.266 0.708 -17.813 1.00 91.25 99 CYS A N 1
ATOM 761 C CA . CYS A 1 99 ? 7.181 0.657 -16.832 1.00 91.25 99 CYS A CA 1
ATOM 762 C C . CYS A 1 99 ? 7.301 1.726 -15.727 1.00 91.25 99 CYS A C 1
ATOM 764 O O . CYS A 1 99 ? 6.294 2.112 -15.124 1.00 91.25 99 CYS A O 1
ATOM 766 N N . ASN A 1 100 ? 8.514 2.227 -15.475 1.00 94.56 100 ASN A N 1
ATOM 767 C CA . ASN A 1 100 ? 8.857 3.172 -14.410 1.00 94.56 100 ASN A CA 1
ATOM 768 C C . ASN A 1 100 ? 8.669 4.639 -14.839 1.00 94.56 100 ASN A C 1
ATOM 770 O O . ASN A 1 100 ? 9.480 5.509 -14.535 1.00 94.56 100 ASN A O 1
ATOM 774 N N . SER A 1 101 ? 7.593 4.919 -15.578 1.00 92.19 101 SER A N 1
ATOM 775 C CA . SER A 1 101 ? 7.240 6.286 -15.979 1.00 92.19 101 SER A CA 1
ATOM 776 C C . SER A 1 101 ? 6.939 7.175 -14.766 1.00 92.19 101 SER A C 1
ATOM 778 O O . SER A 1 101 ? 6.488 6.696 -13.727 1.00 92.19 101 SER A O 1
ATOM 780 N N . ARG A 1 102 ? 7.099 8.497 -14.910 1.00 89.56 102 ARG A N 1
ATOM 781 C CA . ARG A 1 102 ? 6.816 9.465 -13.831 1.00 89.56 102 ARG A CA 1
ATOM 782 C C . ARG A 1 102 ? 5.389 9.380 -13.281 1.00 89.56 102 ARG A C 1
ATOM 784 O O . ARG A 1 102 ? 5.204 9.504 -12.078 1.00 89.56 102 ARG A O 1
ATOM 791 N N . ASN A 1 103 ? 4.401 9.087 -14.125 1.00 88.12 103 ASN A N 1
ATOM 792 C CA . ASN A 1 103 ? 3.010 8.939 -13.680 1.00 88.12 103 ASN A CA 1
ATOM 793 C C . ASN A 1 103 ? 2.818 7.718 -12.770 1.00 88.12 103 ASN A C 1
ATOM 795 O O . ASN A 1 103 ? 1.933 7.709 -11.917 1.00 88.12 103 ASN A O 1
ATOM 799 N N . LYS A 1 104 ? 3.668 6.692 -12.913 1.00 88.44 104 LYS A N 1
ATOM 800 C CA . LYS A 1 104 ? 3.576 5.461 -12.129 1.00 88.44 104 LYS A CA 1
ATOM 801 C C . LYS A 1 104 ? 3.707 5.743 -10.633 1.00 88.44 104 LYS A C 1
ATOM 803 O O . LYS A 1 104 ? 2.931 5.197 -9.849 1.00 88.44 104 LYS A O 1
ATOM 808 N N . SER A 1 105 ? 4.651 6.592 -10.225 1.00 84.75 105 SER A N 1
ATOM 809 C CA . SER A 1 105 ? 4.836 6.926 -8.808 1.00 84.75 105 SER A CA 1
ATOM 810 C C . SER A 1 105 ? 3.677 7.760 -8.256 1.00 84.75 105 SER A C 1
ATOM 812 O O . SER A 1 105 ? 3.284 7.562 -7.106 1.00 84.75 105 SER A O 1
ATOM 814 N N . ASP A 1 106 ? 3.067 8.624 -9.070 1.00 84.12 106 ASP A N 1
ATOM 815 C CA . ASP A 1 106 ? 1.932 9.470 -8.682 1.00 84.12 106 ASP A CA 1
ATOM 816 C C . ASP A 1 106 ? 0.615 8.687 -8.539 1.00 84.12 106 ASP A C 1
ATOM 818 O O . ASP A 1 106 ? -0.144 8.924 -7.598 1.00 84.12 106 ASP A O 1
ATOM 822 N N . GLU A 1 107 ? 0.373 7.700 -9.401 1.00 86.69 107 GLU A N 1
ATOM 823 C CA . GLU A 1 107 ? -0.826 6.848 -9.364 1.00 86.69 107 GLU A CA 1
ATOM 824 C C . GLU A 1 107 ? -0.745 5.722 -8.322 1.00 86.69 107 GLU A C 1
ATOM 826 O O . GLU A 1 107 ? -1.753 5.098 -7.974 1.00 86.69 107 GLU A O 1
ATOM 831 N N . THR A 1 108 ? 0.455 5.438 -7.813 1.00 90.31 108 THR A N 1
ATOM 832 C CA . THR A 1 108 ? 0.665 4.346 -6.865 1.00 90.31 108 THR A CA 1
ATOM 833 C C . THR A 1 108 ? 0.171 4.708 -5.465 1.00 90.31 108 THR A C 1
ATOM 835 O O . THR A 1 108 ? 0.426 5.795 -4.926 1.00 90.31 108 THR A O 1
ATOM 838 N N . ILE A 1 109 ? -0.539 3.754 -4.858 1.00 91.56 109 ILE A N 1
ATOM 839 C CA . ILE A 1 109 ? -1.024 3.839 -3.483 1.00 91.56 109 ILE A CA 1
ATOM 840 C C . ILE A 1 109 ? 0.082 3.380 -2.538 1.00 91.56 109 ILE A C 1
ATOM 842 O O . ILE A 1 109 ? 0.590 2.264 -2.645 1.00 91.56 109 ILE A O 1
ATOM 846 N N . PHE A 1 110 ? 0.384 4.245 -1.576 1.00 93.69 110 PHE A N 1
ATOM 847 C CA . PHE A 1 110 ? 1.198 3.954 -0.405 1.00 93.69 110 PHE A CA 1
ATOM 848 C C . PHE A 1 110 ? 0.292 4.008 0.822 1.00 93.69 110 PHE A C 1
ATOM 850 O O . PHE A 1 110 ? -0.637 4.819 0.872 1.00 93.69 110 PHE A O 1
ATOM 857 N N . CYS A 1 111 ? 0.540 3.130 1.784 1.00 95.75 111 CYS A N 1
ATOM 858 C CA . CYS A 1 111 ? -0.224 3.042 3.022 1.00 95.75 111 CYS A CA 1
ATOM 859 C C . CYS A 1 111 ? 0.639 3.507 4.190 1.00 95.75 111 CYS A C 1
ATOM 861 O O . CYS A 1 111 ? 1.860 3.379 4.145 1.00 95.75 111 CYS A O 1
ATOM 863 N N . TYR A 1 112 ? 0.027 3.985 5.271 1.00 95.75 112 TYR A N 1
ATOM 864 C CA . TYR A 1 112 ? 0.738 4.025 6.542 1.00 95.75 112 TYR A CA 1
ATOM 865 C C . TYR A 1 112 ? 1.049 2.601 7.001 1.00 95.75 112 TYR A C 1
ATOM 867 O O . TYR A 1 112 ? 0.229 1.692 6.840 1.00 95.75 112 TYR A O 1
ATOM 875 N N . GLU A 1 113 ? 2.217 2.439 7.605 1.00 94.62 113 GLU A N 1
ATOM 876 C CA . GLU A 1 113 ? 2.701 1.200 8.193 1.00 94.62 113 GLU A CA 1
ATOM 877 C C . GLU A 1 113 ? 2.954 1.425 9.679 1.00 94.62 113 GLU A C 1
ATOM 879 O O . GLU A 1 113 ? 3.566 2.416 10.091 1.00 94.62 113 GLU A O 1
ATOM 884 N N . ARG A 1 114 ? 2.453 0.499 10.490 1.00 94.19 114 ARG A N 1
ATOM 885 C CA . ARG A 1 114 ? 2.665 0.479 11.933 1.00 94.19 114 ARG A CA 1
ATOM 886 C C . ARG A 1 114 ? 2.511 -0.949 12.417 1.00 94.19 114 ARG A C 1
ATOM 888 O O . ARG A 1 114 ? 1.480 -1.569 12.166 1.00 94.19 114 ARG A O 1
ATOM 895 N N . GLU A 1 115 ? 3.505 -1.428 13.148 1.00 92.25 115 GLU A N 1
ATOM 896 C CA . GLU A 1 115 ? 3.390 -2.641 13.957 1.00 92.25 115 GLU A CA 1
ATOM 897 C C . GLU A 1 115 ? 2.892 -2.306 15.367 1.00 92.25 115 GLU A C 1
ATOM 899 O O . GLU A 1 115 ? 2.984 -1.160 15.812 1.00 92.25 115 GLU A O 1
ATOM 904 N N . GLU A 1 116 ? 2.368 -3.304 16.081 1.00 88.88 116 GLU A N 1
ATOM 905 C CA . GLU A 1 116 ? 1.885 -3.132 17.457 1.00 88.88 116 GLU A CA 1
ATOM 906 C C . GLU A 1 116 ? 3.002 -2.539 18.342 1.00 88.88 116 GLU A C 1
ATOM 908 O O . GLU A 1 116 ? 4.142 -2.996 18.323 1.00 88.88 116 GLU A O 1
ATOM 913 N N . SER A 1 117 ? 2.682 -1.507 19.128 1.00 86.81 117 SER A N 1
ATOM 914 C CA . SER A 1 117 ? 3.621 -0.696 19.929 1.00 86.81 117 SER A CA 1
ATOM 915 C C . SER A 1 117 ? 4.670 0.101 19.136 1.00 86.81 117 SER A C 1
ATOM 917 O O . SER A 1 117 ? 5.542 0.720 19.745 1.00 86.81 117 SER A O 1
ATOM 919 N N . GLY A 1 118 ? 4.598 0.104 17.805 1.00 88.88 118 GLY A N 1
ATOM 920 C CA . GLY A 1 118 ? 5.514 0.824 16.930 1.00 88.88 118 GLY A CA 1
ATOM 921 C C . GLY A 1 118 ? 5.069 2.250 16.600 1.00 88.88 118 GLY A C 1
ATOM 922 O O . GLY A 1 118 ? 3.916 2.657 16.773 1.00 88.88 118 GLY A O 1
ATOM 923 N N . GLU A 1 119 ? 5.999 3.025 16.055 1.00 89.94 119 GLU A N 1
ATOM 924 C CA . GLU A 1 119 ? 5.688 4.329 15.472 1.00 89.94 119 GLU A CA 1
ATOM 925 C C . GLU A 1 119 ? 5.018 4.161 14.108 1.00 89.94 119 GLU A C 1
ATOM 927 O O . GLU A 1 119 ? 5.405 3.303 13.314 1.00 89.94 119 GLU A O 1
ATOM 932 N N . GLN A 1 120 ? 4.018 5.001 13.832 1.00 91.00 120 GLN A N 1
ATOM 933 C CA . GLN A 1 120 ? 3.420 5.070 12.505 1.00 91.00 120 GLN A CA 1
ATOM 934 C C . GLN A 1 120 ? 4.420 5.711 11.545 1.00 91.00 120 GLN A C 1
ATOM 936 O O . GLN A 1 120 ? 4.951 6.788 11.814 1.00 91.00 120 GLN A O 1
ATOM 941 N N . LYS A 1 121 ? 4.628 5.077 10.395 1.00 92.19 121 LYS A N 1
ATOM 942 C CA . LYS A 1 121 ? 5.488 5.579 9.322 1.00 92.19 121 LYS A CA 1
ATOM 943 C C . LYS A 1 121 ? 4.731 5.550 8.005 1.00 92.19 121 LYS A C 1
ATOM 945 O O . LYS A 1 121 ? 3.757 4.816 7.850 1.00 92.19 121 LYS A O 1
ATOM 950 N N . LYS A 1 122 ? 5.151 6.377 7.051 1.00 90.50 122 LYS A N 1
ATOM 951 C CA . LYS A 1 122 ? 4.679 6.242 5.670 1.00 90.50 122 LYS A CA 1
ATOM 952 C C . LYS A 1 122 ? 5.319 4.999 5.064 1.00 90.50 122 LYS A C 1
ATOM 954 O O . LYS A 1 122 ? 6.518 4.803 5.238 1.00 90.50 122 LYS A O 1
ATOM 959 N N . GLY A 1 123 ? 4.525 4.179 4.387 1.00 87.69 123 GLY A N 1
ATOM 960 C CA . GLY A 1 123 ? 5.025 3.023 3.658 1.00 87.69 123 GLY A CA 1
ATOM 961 C C . GLY A 1 123 ? 5.926 3.469 2.515 1.00 87.69 123 GLY A C 1
ATOM 962 O O . GLY A 1 123 ? 5.622 4.424 1.796 1.00 87.69 123 GLY A O 1
ATOM 963 N N . HIS A 1 124 ? 7.055 2.784 2.369 1.00 89.50 124 HIS A N 1
ATOM 964 C CA . HIS A 1 124 ? 8.063 3.098 1.353 1.00 89.50 124 HIS A CA 1
ATOM 965 C C . HIS A 1 124 ? 7.891 2.261 0.081 1.00 89.50 124 HIS A C 1
ATOM 967 O O . HIS A 1 124 ? 8.585 2.483 -0.909 1.00 89.50 124 HIS A O 1
ATOM 973 N N . ARG A 1 125 ? 6.982 1.285 0.100 1.00 89.62 125 ARG A N 1
ATOM 974 C CA . ARG A 1 125 ? 6.748 0.348 -0.997 1.00 89.62 125 ARG A CA 1
ATOM 975 C C . ARG A 1 125 ? 5.317 0.470 -1.496 1.00 89.62 125 ARG A C 1
ATOM 977 O O . ARG A 1 125 ? 4.406 0.817 -0.738 1.00 89.62 125 ARG A O 1
ATOM 984 N N . GLN A 1 126 ? 5.142 0.208 -2.787 1.00 89.75 126 GLN A N 1
ATOM 985 C CA . GLN A 1 126 ? 3.828 0.198 -3.414 1.00 89.75 126 GLN A CA 1
ATOM 986 C C . GLN A 1 126 ? 2.896 -0.808 -2.734 1.00 89.75 126 GLN A C 1
ATOM 988 O O . GLN A 1 126 ? 3.309 -1.895 -2.333 1.00 89.75 126 GLN A O 1
ATOM 993 N N . CYS A 1 127 ? 1.617 -0.458 -2.638 1.00 90.06 127 CYS A N 1
ATOM 994 C CA . CYS A 1 127 ? 0.603 -1.396 -2.197 1.00 90.06 127 CYS A CA 1
ATOM 995 C C . CYS A 1 127 ? -0.080 -2.063 -3.395 1.00 90.06 127 CYS A C 1
ATOM 997 O O . CYS A 1 127 ? -1.044 -1.523 -3.941 1.00 90.06 127 CYS A O 1
ATOM 999 N N . ASP A 1 128 ? 0.376 -3.262 -3.770 1.00 83.25 128 ASP A N 1
ATOM 1000 C CA . ASP A 1 128 ? -0.095 -3.991 -4.964 1.00 83.25 128 ASP A CA 1
ATOM 1001 C C . ASP A 1 128 ? -1.613 -4.207 -4.990 1.00 83.25 128 ASP A C 1
ATOM 1003 O O . ASP A 1 128 ? -2.257 -4.158 -6.038 1.00 83.25 128 ASP A O 1
ATOM 1007 N N . ARG A 1 129 ? -2.219 -4.401 -3.813 1.00 84.25 129 ARG A N 1
ATOM 1008 C CA . ARG A 1 129 ? -3.670 -4.595 -3.669 1.00 84.25 129 ARG A CA 1
ATOM 1009 C C . ARG A 1 129 ? -4.478 -3.304 -3.762 1.00 84.25 129 ARG A C 1
ATOM 1011 O O . ARG A 1 129 ? -5.703 -3.373 -3.690 1.00 84.25 129 ARG A O 1
ATOM 1018 N N . LYS A 1 130 ? -3.822 -2.142 -3.872 1.00 89.38 130 LYS A N 1
ATOM 1019 C CA . LYS A 1 130 ? -4.458 -0.815 -3.915 1.00 89.38 130 LYS A CA 1
ATOM 1020 C C . LYS A 1 130 ? -5.421 -0.562 -2.746 1.00 89.38 130 LYS A C 1
ATOM 1022 O O . LYS A 1 130 ? -6.379 0.195 -2.862 1.00 89.38 130 LYS A O 1
ATOM 1027 N N . MET A 1 131 ? -5.172 -1.217 -1.615 1.00 94.75 131 MET A N 1
ATOM 1028 C CA . MET A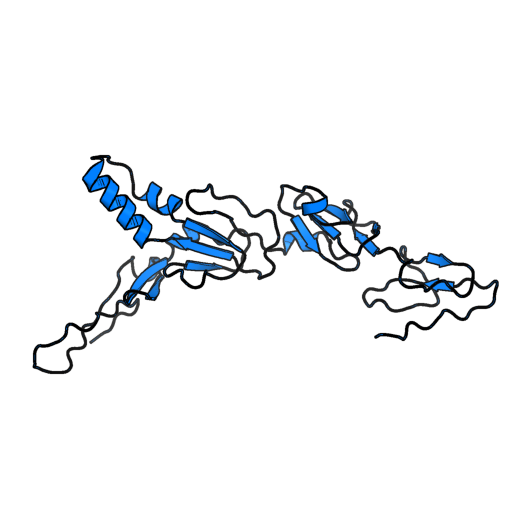 1 131 ? -5.989 -1.140 -0.410 1.00 94.75 131 MET A CA 1
ATOM 1029 C C . MET A 1 131 ? -5.090 -1.031 0.803 1.00 94.75 131 MET A C 1
ATOM 1031 O O . MET A 1 131 ? -4.164 -1.815 0.945 1.00 94.75 131 MET A O 1
ATOM 1035 N N . CYS A 1 132 ? -5.390 -0.098 1.689 1.00 96.69 132 CYS A N 1
ATOM 1036 C CA . CYS A 1 132 ? -4.729 0.032 2.976 1.00 96.69 132 CYS A CA 1
ATOM 1037 C C . CYS A 1 132 ? -5.679 -0.406 4.081 1.00 96.69 132 CYS A C 1
ATOM 1039 O O . CYS A 1 132 ? -6.889 -0.208 3.958 1.00 96.69 132 CYS A O 1
ATOM 1041 N N . TYR A 1 133 ? -5.142 -0.923 5.182 1.00 96.69 133 TYR A N 1
ATOM 1042 C CA . TYR A 1 133 ? -5.922 -1.251 6.367 1.00 96.69 133 TYR A CA 1
ATOM 1043 C C . TYR A 1 133 ? -5.406 -0.530 7.611 1.00 96.69 133 TYR A C 1
ATOM 1045 O O . TYR A 1 133 ? -4.217 -0.228 7.742 1.00 96.69 133 TYR A O 1
ATOM 1053 N N . ILE A 1 134 ? -6.317 -0.286 8.547 1.00 96.56 134 ILE A N 1
ATOM 1054 C CA . ILE A 1 134 ? -6.016 0.055 9.935 1.00 96.56 134 ILE A CA 1
ATOM 1055 C C . ILE A 1 134 ? -6.852 -0.843 10.844 1.00 96.56 134 ILE A C 1
ATOM 1057 O O . ILE A 1 134 ? -8.074 -0.914 10.714 1.00 96.56 134 ILE A O 1
ATOM 1061 N N . ASN A 1 135 ? -6.179 -1.540 11.750 1.00 95.31 135 ASN A N 1
ATOM 1062 C CA . ASN A 1 135 ? -6.756 -2.384 12.784 1.00 95.31 135 ASN A CA 1
ATOM 1063 C C . ASN A 1 135 ? -6.371 -1.822 14.154 1.00 95.31 135 ASN A C 1
ATOM 1065 O O . ASN A 1 135 ? -5.254 -1.347 14.335 1.00 95.31 135 ASN A O 1
ATOM 1069 N N . VAL A 1 136 ? -7.285 -1.903 15.116 1.00 92.44 136 VAL A N 1
ATOM 1070 C CA . VAL A 1 136 ? -7.003 -1.557 16.513 1.00 92.44 136 VAL A CA 1
ATOM 1071 C C . VAL A 1 136 ? -7.527 -2.670 17.395 1.00 92.44 136 VAL A C 1
ATOM 1073 O O . VAL A 1 136 ? -8.727 -2.908 17.382 1.00 92.44 136 VAL A O 1
ATOM 1076 N N . ASP A 1 137 ? -6.689 -3.331 18.184 1.00 91.00 137 ASP A N 1
ATOM 1077 C CA . ASP A 1 137 ? -7.154 -4.336 19.148 1.00 91.00 137 ASP A CA 1
ATOM 1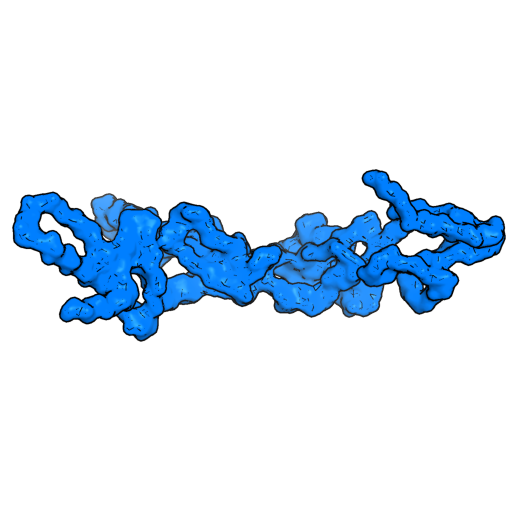078 C C . ASP A 1 137 ? -7.733 -3.650 20.400 1.00 91.00 137 ASP A C 1
ATOM 1080 O O . ASP A 1 137 ? -7.042 -3.373 21.385 1.00 91.00 137 ASP A O 1
ATOM 1084 N N . ILE A 1 138 ? -9.029 -3.324 20.334 1.00 85.62 138 ILE A N 1
ATOM 1085 C CA . ILE A 1 138 ? -9.736 -2.594 21.397 1.00 85.62 138 ILE A CA 1
ATOM 1086 C C . ILE A 1 138 ? -9.780 -3.414 22.693 1.00 85.62 138 ILE A C 1
ATOM 1088 O O . ILE A 1 138 ? -9.658 -2.845 23.777 1.00 85.62 138 ILE A O 1
ATOM 1092 N N . LEU A 1 139 ? -9.903 -4.743 22.607 1.00 84.69 139 LEU A N 1
ATOM 1093 C CA . LEU A 1 139 ? -9.984 -5.615 23.783 1.00 84.69 139 LEU A CA 1
ATOM 1094 C C . LEU A 1 139 ? -8.654 -5.657 24.539 1.00 84.69 139 LEU A C 1
ATOM 1096 O O . LEU A 1 139 ? -8.641 -5.501 25.765 1.00 84.69 139 LEU A O 1
ATOM 1100 N N . LYS A 1 140 ? -7.525 -5.782 23.826 1.00 88.38 140 LYS A N 1
ATOM 1101 C CA . LYS A 1 140 ? -6.197 -5.614 24.435 1.00 88.38 140 LYS A CA 1
ATOM 1102 C C . LYS A 1 140 ? -6.026 -4.219 25.030 1.00 88.38 140 LYS A C 1
ATOM 1104 O O . LYS A 1 140 ? -5.510 -4.102 26.142 1.00 88.38 140 LYS A O 1
ATOM 1109 N N . GLY A 1 141 ? -6.492 -3.182 24.331 1.00 85.88 141 GLY A N 1
ATOM 1110 C CA . GLY A 1 141 ? -6.467 -1.801 24.811 1.00 85.88 141 GLY A CA 1
ATOM 1111 C C . GLY A 1 141 ? -7.182 -1.617 26.147 1.00 85.88 141 GLY A C 1
ATOM 1112 O O . GLY A 1 141 ? -6.589 -1.110 27.098 1.00 85.88 141 GLY A O 1
ATOM 1113 N N . LEU A 1 142 ? -8.421 -2.095 26.248 1.00 82.88 142 LEU A N 1
ATOM 1114 C CA . LEU A 1 142 ? -9.214 -2.041 27.476 1.00 82.88 142 LEU A CA 1
ATOM 1115 C C . LEU A 1 142 ? -8.578 -2.862 28.601 1.00 82.88 142 LEU A C 1
ATOM 1117 O O . LEU A 1 142 ? -8.447 -2.367 29.717 1.00 82.88 142 LEU A O 1
ATOM 1121 N N . SER A 1 143 ? -8.124 -4.084 28.308 1.00 86.06 143 SER A N 1
ATOM 1122 C CA . SER A 1 143 ? -7.433 -4.940 29.283 1.00 86.06 143 SER A CA 1
ATOM 1123 C C . SER A 1 143 ? -6.180 -4.262 29.854 1.00 86.06 143 SER A C 1
ATOM 1125 O O . SER A 1 143 ? -5.954 -4.249 31.067 1.00 86.06 143 SER A O 1
ATOM 1127 N N . PHE A 1 144 ? -5.395 -3.615 28.990 1.00 85.75 144 PHE A N 1
ATOM 1128 C CA . PHE A 1 144 ? -4.219 -2.847 29.384 1.00 85.75 144 PHE A CA 1
ATOM 1129 C C . PHE A 1 144 ? -4.568 -1.636 30.260 1.00 85.75 144 PHE A C 1
ATOM 1131 O O . PHE A 1 144 ? -3.902 -1.410 31.272 1.00 85.75 144 PHE A O 1
ATOM 1138 N N . LEU A 1 145 ? -5.611 -0.877 29.905 1.00 83.19 145 LEU A N 1
ATOM 1139 C CA . LEU A 1 145 ? -6.071 0.275 30.689 1.00 83.19 145 LEU A CA 1
ATOM 1140 C C . LEU A 1 145 ? -6.591 -0.143 32.064 1.00 83.19 145 LEU A C 1
ATOM 1142 O O . LEU A 1 145 ? -6.188 0.444 33.066 1.00 83.19 145 LEU A O 1
ATOM 1146 N N . LEU A 1 146 ? -7.413 -1.194 32.131 1.00 83.25 146 LEU A N 1
ATOM 1147 C CA . LEU A 1 146 ? -7.899 -1.743 33.396 1.00 83.25 146 LEU A CA 1
ATOM 1148 C C . LEU A 1 146 ? -6.724 -2.156 34.284 1.00 83.25 146 LEU A C 1
ATOM 1150 O O . LEU A 1 146 ? -6.645 -1.728 35.433 1.00 83.25 146 LEU A O 1
ATOM 1154 N N . LYS A 1 147 ? -5.756 -2.907 33.744 1.00 83.56 147 LYS A N 1
ATOM 1155 C CA . LYS A 1 147 ? -4.561 -3.313 34.496 1.00 83.56 147 LYS A CA 1
ATOM 1156 C C . LYS A 1 147 ? -3.800 -2.111 35.066 1.00 83.56 147 LYS A C 1
ATOM 1158 O O . LYS A 1 147 ? -3.389 -2.159 36.223 1.00 83.56 147 LYS A O 1
ATOM 1163 N N . LYS A 1 148 ? -3.644 -1.035 34.289 1.00 80.06 148 LYS A N 1
ATOM 1164 C CA . LYS A 1 148 ? -2.996 0.199 34.756 1.00 80.06 148 LYS A CA 1
ATOM 1165 C C . LYS A 1 148 ? -3.767 0.897 35.869 1.00 80.06 148 LYS A C 1
ATOM 1167 O O . LYS A 1 148 ? -3.157 1.287 36.861 1.00 80.06 148 LYS A O 1
ATOM 1172 N N . ILE A 1 149 ? -5.084 1.033 35.722 1.00 80.69 149 ILE A N 1
ATOM 1173 C CA . ILE A 1 149 ? -5.941 1.668 36.732 1.00 80.69 149 ILE A CA 1
ATOM 1174 C C . ILE A 1 149 ? -5.851 0.899 38.054 1.00 80.69 149 ILE A C 1
ATOM 1176 O O . ILE A 1 149 ? -5.628 1.504 39.097 1.00 80.69 149 ILE A O 1
ATOM 1180 N N . TYR A 1 150 ? -5.969 -0.430 38.005 1.00 77.38 150 TYR A N 1
ATOM 1181 C CA . TYR A 1 150 ? -5.977 -1.267 39.205 1.00 77.38 150 TYR A CA 1
ATOM 1182 C C . TYR A 1 150 ? -4.613 -1.386 39.896 1.00 77.38 150 TYR A C 1
ATOM 1184 O O . TYR A 1 150 ? -4.576 -1.500 41.119 1.00 77.38 150 TYR A O 1
ATOM 1192 N N . LEU A 1 151 ? -3.503 -1.403 39.149 1.00 73.31 151 LEU A N 1
ATOM 1193 C CA . LEU A 1 151 ? -2.181 -1.709 39.716 1.00 73.31 151 LEU A CA 1
ATOM 1194 C C . LEU A 1 151 ? -1.282 -0.491 39.916 1.00 73.31 151 LEU A C 1
ATOM 1196 O O . LEU A 1 151 ? -0.443 -0.505 40.811 1.00 73.31 151 LEU A O 1
ATOM 1200 N N . GLU A 1 152 ? -1.403 0.537 39.079 1.00 69.94 152 GLU A N 1
ATOM 1201 C CA . GLU A 1 152 ? -0.372 1.575 38.989 1.00 69.94 152 GLU A CA 1
ATOM 1202 C C . GLU A 1 152 ? -0.820 2.930 39.552 1.00 69.94 152 GLU A C 1
ATOM 1204 O O . GLU A 1 152 ? 0.016 3.828 39.632 1.00 69.94 152 GLU A O 1
ATOM 1209 N N . ASN A 1 153 ? -2.100 3.107 39.934 1.00 66.81 153 ASN A N 1
ATOM 1210 C CA . ASN A 1 153 ? -2.674 4.396 40.377 1.00 66.81 153 ASN A CA 1
ATOM 1211 C C . ASN A 1 153 ? -2.235 5.579 39.481 1.00 66.81 153 ASN A C 1
ATOM 1213 O O . ASN A 1 153 ? -2.072 6.712 39.936 1.00 66.81 153 ASN A O 1
ATOM 1217 N N . SER A 1 154 ? -1.987 5.310 38.193 1.00 59.88 154 SER A N 1
ATOM 1218 C CA . SER A 1 154 ? -1.359 6.257 37.278 1.00 59.88 154 SER A CA 1
ATOM 1219 C C . SER A 1 154 ? -2.408 6.824 36.325 1.00 59.88 154 SER A C 1
ATOM 1221 O O . SER A 1 154 ? -3.012 6.113 35.526 1.00 59.88 154 SER A O 1
ATOM 1223 N N . GLY A 1 155 ? -2.640 8.136 36.409 1.00 56.88 155 GLY A N 1
ATOM 1224 C CA . GLY A 1 155 ? -3.594 8.872 35.572 1.00 56.88 155 GLY A CA 1
ATOM 1225 C C . GLY A 1 155 ? -3.114 9.095 34.133 1.00 56.88 155 GLY A C 1
ATOM 1226 O O . GLY A 1 155 ? -3.156 10.224 33.652 1.00 56.88 155 GLY A O 1
ATOM 1227 N N . LYS A 1 156 ? -2.603 8.062 33.447 1.00 55.62 156 LYS A N 1
ATOM 1228 C CA . LYS A 1 156 ? -2.207 8.157 32.028 1.00 55.62 156 LYS A CA 1
ATOM 1229 C C . LYS A 1 156 ? -3.335 7.711 31.090 1.00 55.62 156 LYS A C 1
ATOM 1231 O O . LYS A 1 156 ? -4.048 6.754 31.373 1.00 55.62 156 LYS A O 1
ATOM 1236 N N . SER A 1 157 ? -3.460 8.437 29.978 1.00 58.62 157 SER A N 1
ATOM 1237 C CA . SER A 1 157 ? -4.628 8.503 29.093 1.00 58.62 157 SER A CA 1
ATOM 1238 C C . SER A 1 157 ? -4.837 7.281 28.183 1.00 58.62 157 SER A C 1
ATOM 1240 O O . SER A 1 157 ? -3.884 6.603 27.776 1.00 58.62 157 SER A O 1
ATOM 1242 N N . GLU A 1 158 ? -6.107 7.062 27.809 1.00 58.47 158 GLU A N 1
ATOM 1243 C CA . GLU A 1 158 ? -6.590 6.128 26.769 1.00 58.47 158 GLU A CA 1
ATOM 1244 C C . GLU A 1 158 ? -5.785 6.188 25.462 1.00 58.47 158 GLU A C 1
ATOM 1246 O O . GLU A 1 158 ? -5.632 5.187 24.762 1.00 58.47 158 GLU A O 1
ATOM 1251 N N . GLU A 1 159 ? -5.234 7.360 25.156 1.00 61.16 159 GLU A N 1
ATOM 1252 C CA . GLU A 1 159 ? -4.447 7.645 23.959 1.00 61.16 159 GLU A CA 1
ATOM 1253 C C . GLU A 1 159 ? -3.234 6.710 23.834 1.00 61.16 159 GLU A C 1
ATOM 1255 O O . GLU A 1 159 ? -2.944 6.204 22.752 1.00 61.16 159 GLU A O 1
ATOM 1260 N N . SER A 1 160 ? -2.618 6.343 24.964 1.00 68.31 160 SER A N 1
ATOM 1261 C CA . SER A 1 160 ? -1.491 5.401 24.994 1.00 68.31 160 SER A CA 1
ATOM 1262 C C . SER A 1 160 ? -1.872 3.957 24.652 1.00 68.31 160 SER A C 1
ATOM 1264 O O . SER A 1 160 ? -1.024 3.198 24.187 1.00 68.31 160 SER A O 1
ATOM 1266 N N . ALA A 1 161 ? -3.127 3.554 24.875 1.00 76.50 161 ALA A N 1
ATOM 1267 C CA . ALA A 1 161 ? -3.600 2.214 24.538 1.00 76.50 161 ALA A CA 1
ATOM 1268 C C . ALA A 1 161 ? -3.971 2.129 23.055 1.00 76.50 161 ALA A C 1
ATOM 1270 O O . ALA A 1 161 ? -3.590 1.173 22.385 1.00 76.50 161 ALA A O 1
ATOM 1271 N N . PHE A 1 162 ? -4.646 3.154 22.526 1.00 84.62 162 PHE A N 1
ATOM 1272 C CA . PHE A 1 162 ? -5.016 3.198 21.113 1.00 84.62 162 PHE A CA 1
ATOM 1273 C C . PHE A 1 162 ? -3.789 3.051 20.211 1.00 84.62 162 PHE A C 1
ATOM 1275 O O . PHE A 1 162 ? -3.746 2.156 19.370 1.00 84.62 162 PHE A O 1
ATOM 1282 N N . GLU A 1 163 ? -2.764 3.880 20.414 1.00 85.00 163 GLU A N 1
ATOM 1283 C CA . GLU A 1 163 ? -1.563 3.838 19.577 1.00 85.00 163 GLU A CA 1
ATOM 1284 C C . GLU A 1 163 ? -0.810 2.520 19.709 1.00 85.00 163 GLU A C 1
ATOM 1286 O O . GLU A 1 163 ? -0.369 1.958 18.708 1.00 85.00 163 GLU A O 1
ATOM 1291 N N . LYS A 1 164 ? -0.720 2.002 20.937 1.00 89.12 164 LYS A N 1
ATOM 1292 C CA . LYS A 1 164 ? -0.016 0.759 21.236 1.00 89.12 164 LYS A CA 1
ATOM 1293 C C . LYS A 1 164 ? -0.634 -0.444 20.535 1.00 89.12 164 LYS A C 1
ATOM 1295 O O . LYS A 1 164 ? 0.101 -1.307 20.077 1.00 89.12 164 LYS A O 1
ATOM 1300 N N . PHE A 1 165 ? -1.957 -0.497 20.437 1.00 92.19 165 PHE A N 1
ATOM 1301 C CA . PHE A 1 165 ? -2.677 -1.630 19.853 1.00 92.19 165 PHE A CA 1
ATOM 1302 C C . PHE A 1 165 ? -3.179 -1.362 18.431 1.00 92.19 165 PHE A C 1
ATOM 1304 O O . PHE A 1 165 ? -4.011 -2.111 17.924 1.00 92.19 165 PHE A O 1
ATOM 1311 N N . THR A 1 166 ? -2.678 -0.306 17.783 1.00 93.81 166 THR A N 1
ATOM 1312 C CA . THR A 1 166 ? -2.948 -0.014 16.372 1.00 93.81 166 THR A CA 1
ATOM 1313 C C . THR A 1 166 ? -1.946 -0.738 15.478 1.00 93.81 166 THR A C 1
ATOM 1315 O O . THR A 1 166 ? -0.739 -0.606 15.664 1.00 93.81 166 THR A O 1
ATOM 1318 N N . LYS A 1 167 ? -2.449 -1.416 14.445 1.00 95.50 167 LYS A N 1
ATOM 1319 C CA . LYS A 1 167 ? -1.669 -1.966 13.334 1.00 95.50 167 LYS A CA 1
ATOM 1320 C C . LYS A 1 167 ? -2.161 -1.377 12.012 1.00 95.50 167 LYS A C 1
ATOM 1322 O O . LYS A 1 167 ? -3.364 -1.288 11.772 1.00 95.50 167 LYS A O 1
ATOM 1327 N N . GLN A 1 168 ? -1.238 -0.970 11.151 1.00 96.31 168 GLN A N 1
ATOM 1328 C CA . GLN A 1 168 ? -1.525 -0.373 9.845 1.00 96.31 168 GLN A CA 1
ATOM 1329 C C . GLN A 1 168 ? -0.673 -1.046 8.774 1.00 96.31 168 GLN A C 1
ATOM 1331 O O . GLN A 1 168 ? 0.481 -1.388 9.031 1.00 96.31 168 GLN A O 1
ATOM 1336 N N . GLY A 1 169 ? -1.215 -1.194 7.569 1.00 95.25 169 GLY A N 1
ATOM 1337 C CA . GLY A 1 169 ? -0.419 -1.664 6.443 1.00 95.25 169 GLY A CA 1
ATOM 1338 C C . GLY A 1 169 ? -1.178 -1.740 5.128 1.00 95.25 169 GLY A C 1
ATOM 1339 O O . GLY A 1 169 ? -2.315 -1.279 5.005 1.00 95.25 169 GLY A O 1
ATOM 1340 N N . CYS A 1 170 ? -0.519 -2.343 4.142 1.00 95.38 170 CYS A N 1
ATOM 1341 C CA . CYS A 1 170 ? -1.095 -2.663 2.844 1.00 95.38 170 CYS A CA 1
ATOM 1342 C C . CYS A 1 170 ? -1.930 -3.953 2.898 1.00 95.38 170 CYS A C 1
ATOM 1344 O O . CYS A 1 170 ? -1.577 -4.927 3.562 1.00 95.38 170 CYS A O 1
ATOM 1346 N N . GLY A 1 171 ? -3.024 -3.970 2.146 1.00 94.06 171 GLY A N 1
ATOM 1347 C CA . GLY A 1 171 ? -3.905 -5.106 1.937 1.00 94.06 171 GLY A CA 1
ATOM 1348 C C . GLY A 1 171 ? -5.242 -5.001 2.667 1.00 94.06 171 GLY A C 1
ATOM 1349 O O . GLY A 1 171 ? -5.734 -3.923 2.995 1.00 94.06 171 GLY A O 1
ATOM 1350 N N . ASN A 1 172 ? -5.845 -6.169 2.873 1.00 94.25 172 ASN A N 1
ATOM 1351 C CA . ASN A 1 172 ? -7.113 -6.314 3.581 1.00 94.25 172 ASN A CA 1
ATOM 1352 C C . ASN A 1 172 ? -6.891 -6.373 5.092 1.00 94.25 172 ASN A C 1
ATOM 1354 O O . ASN A 1 172 ? -5.785 -6.636 5.563 1.00 94.25 172 ASN A O 1
ATOM 1358 N N . CYS A 1 173 ? -7.982 -6.224 5.839 1.00 93.00 173 CYS A N 1
ATOM 1359 C CA . CYS A 1 173 ? -7.996 -6.532 7.260 1.00 93.00 173 CYS A CA 1
ATOM 1360 C C . CYS A 1 173 ? -7.493 -7.964 7.534 1.00 93.00 173 CYS A C 1
ATOM 1362 O O . CYS A 1 173 ? -7.899 -8.895 6.831 1.00 93.00 173 CYS A O 1
ATOM 1364 N N . PRO A 1 174 ? -6.647 -8.167 8.561 1.00 89.75 174 PRO A N 1
ATOM 1365 C CA . PRO A 1 174 ? -6.259 -9.502 9.011 1.00 89.75 174 PRO A CA 1
ATOM 1366 C C . PRO A 1 174 ? -7.478 -10.360 9.396 1.00 89.75 174 PRO A C 1
ATOM 1368 O O . PRO A 1 174 ? -8.443 -9.845 9.953 1.00 89.75 174 PRO A O 1
ATOM 1371 N N . HIS A 1 175 ? -7.424 -11.676 9.163 1.00 80.88 175 HIS A N 1
ATOM 1372 C CA . HIS A 1 175 ? -8.578 -12.590 9.292 1.00 80.88 175 HIS A CA 1
ATOM 1373 C C . HIS A 1 175 ? -9.247 -12.630 10.683 1.00 80.88 175 HIS A C 1
ATOM 1375 O O . HIS A 1 175 ? -10.419 -12.973 10.776 1.00 80.88 175 HIS A O 1
ATOM 1381 N N . ASN A 1 176 ? -8.529 -12.245 11.744 1.00 79.31 176 ASN A N 1
ATOM 1382 C CA . ASN A 1 176 ? -9.019 -12.244 13.133 1.00 79.31 176 ASN A CA 1
ATOM 1383 C C . ASN A 1 176 ? -9.194 -10.831 13.706 1.00 79.31 176 ASN A C 1
ATOM 1385 O O . ASN A 1 176 ? -9.317 -10.638 14.913 1.00 79.31 176 ASN A O 1
ATOM 1389 N N . SER A 1 177 ? -9.145 -9.818 12.848 1.00 81.94 177 SER A N 1
ATOM 1390 C CA . SER A 1 177 ? -9.272 -8.436 13.270 1.00 81.94 177 SER A CA 1
ATOM 1391 C C . SER A 1 177 ? -10.751 -8.049 13.367 1.00 81.94 177 SER A C 1
ATOM 1393 O O . SER A 1 177 ? -11.362 -7.671 12.366 1.00 81.94 177 SER A O 1
ATOM 1395 N N . ILE A 1 178 ? -11.287 -8.045 14.585 1.00 81.38 178 ILE A N 1
ATOM 1396 C CA . ILE A 1 178 ? -12.676 -7.643 14.864 1.00 81.38 178 ILE A CA 1
ATOM 1397 C C . ILE A 1 178 ? -12.917 -6.164 14.509 1.00 81.38 178 ILE A C 1
ATOM 1399 O O . ILE A 1 178 ? -13.977 -5.798 14.014 1.00 81.38 178 ILE A O 1
ATOM 1403 N N . THR A 1 179 ? -11.919 -5.312 14.721 1.00 90.56 179 THR A N 1
ATOM 1404 C CA . THR A 1 179 ? -12.007 -3.850 14.621 1.00 90.56 179 THR A CA 1
ATOM 1405 C C . THR A 1 179 ? -10.999 -3.346 13.598 1.00 90.56 179 THR A C 1
ATOM 1407 O O . THR A 1 179 ? -9.889 -2.927 13.931 1.00 90.56 179 THR A O 1
ATOM 1410 N N . CYS A 1 180 ? -11.369 -3.429 12.319 1.00 94.06 180 CYS A N 1
ATOM 1411 C CA . CYS A 1 180 ? -10.542 -2.949 11.216 1.00 94.06 180 CYS A CA 1
ATOM 1412 C C . CYS A 1 180 ? -11.331 -2.303 10.096 1.00 94.06 180 CYS A C 1
ATOM 1414 O O . CYS A 1 180 ? -12.501 -2.602 9.861 1.00 94.06 180 CYS A O 1
ATOM 1416 N N . ARG A 1 181 ? -10.648 -1.395 9.405 1.00 94.94 181 ARG A N 1
ATOM 1417 C CA . ARG A 1 181 ? -11.167 -0.649 8.269 1.00 94.94 181 ARG A CA 1
ATOM 1418 C C . ARG A 1 181 ? -10.177 -0.680 7.128 1.00 94.94 181 ARG A C 1
ATOM 1420 O O . ARG A 1 181 ? -8.971 -0.619 7.361 1.00 94.94 181 ARG A O 1
ATOM 1427 N N . THR A 1 182 ? -10.708 -0.704 5.913 1.00 96.00 182 THR A N 1
ATOM 1428 C CA . THR A 1 182 ? -9.933 -0.574 4.683 1.00 96.00 182 THR A CA 1
ATOM 1429 C C . THR A 1 182 ? -10.281 0.709 3.938 1.00 96.00 182 THR A C 1
ATOM 1431 O O . THR A 1 182 ? -11.371 1.262 4.092 1.00 96.00 182 THR A O 1
ATOM 1434 N N . CYS A 1 183 ? -9.342 1.200 3.137 1.00 95.69 183 CYS A N 1
ATOM 1435 C CA . CYS A 1 183 ? -9.508 2.363 2.269 1.00 95.69 183 CYS A CA 1
ATOM 1436 C C . CYS A 1 183 ? -8.619 2.233 1.020 1.00 95.69 183 CYS A C 1
ATOM 1438 O O . CYS A 1 183 ? -7.713 1.401 0.990 1.00 95.69 183 CYS A O 1
ATOM 1440 N N . GLN A 1 184 ? -8.901 3.021 -0.023 1.00 94.44 184 GLN A N 1
ATOM 1441 C CA . GLN A 1 184 ? -8.331 2.859 -1.376 1.00 94.44 184 GLN A CA 1
ATOM 1442 C C . GLN A 1 184 ? -7.632 4.122 -1.908 1.00 94.44 184 GLN A C 1
ATOM 1444 O O . GLN A 1 184 ? -7.536 4.332 -3.113 1.00 94.44 184 GLN A O 1
ATOM 1449 N N . SER A 1 185 ? -7.154 4.993 -1.021 1.00 92.12 185 SER A N 1
ATOM 1450 C CA . SER A 1 185 ? -6.407 6.197 -1.401 1.00 92.12 185 SER A CA 1
ATOM 1451 C C . SER A 1 185 ? -5.026 6.231 -0.745 1.00 92.12 185 SER A C 1
ATOM 1453 O O . SER A 1 185 ? -4.722 5.459 0.163 1.00 92.12 185 SER A O 1
ATOM 1455 N N . ARG A 1 186 ? -4.147 7.107 -1.235 1.00 91.06 186 ARG A N 1
ATOM 1456 C CA . ARG A 1 186 ? -2.801 7.286 -0.679 1.00 91.06 186 ARG A CA 1
ATOM 1457 C C . ARG A 1 186 ? -2.882 7.737 0.780 1.00 91.06 186 ARG A C 1
ATOM 1459 O O . ARG A 1 186 ? -3.645 8.647 1.093 1.00 91.06 186 ARG A O 1
ATOM 1466 N N . ASP A 1 187 ? -2.076 7.121 1.644 1.00 92.31 187 ASP A N 1
ATOM 1467 C CA . ASP A 1 187 ? -1.960 7.448 3.069 1.00 92.31 187 ASP A CA 1
ATOM 1468 C C . ASP A 1 187 ? -3.330 7.476 3.793 1.00 92.31 187 ASP A C 1
ATOM 1470 O O . ASP A 1 187 ? -3.556 8.251 4.723 1.00 92.31 187 ASP A O 1
ATOM 1474 N N . CYS A 1 188 ? -4.290 6.656 3.352 1.00 95.12 188 CYS A N 1
ATOM 1475 C CA . CYS A 1 188 ? -5.688 6.788 3.771 1.00 95.12 188 CYS A CA 1
ATOM 1476 C C . CYS A 1 188 ? -6.003 6.152 5.129 1.00 95.12 188 CYS A C 1
ATOM 1478 O O . CYS A 1 188 ? -6.949 6.547 5.807 1.00 95.12 188 CYS A O 1
ATOM 1480 N N . ASN A 1 189 ? -5.213 5.165 5.548 1.00 96.62 189 ASN A N 1
ATOM 1481 C CA . ASN A 1 189 ? -5.456 4.338 6.728 1.00 96.62 189 ASN A CA 1
ATOM 1482 C C . ASN A 1 189 ? -4.992 5.019 8.025 1.00 96.62 189 ASN A C 1
ATOM 1484 O O . ASN A 1 189 ? -4.352 4.395 8.865 1.00 96.62 189 ASN A O 1
ATOM 1488 N N . SER A 1 190 ? -5.276 6.311 8.187 1.00 94.75 190 SER A N 1
ATOM 1489 C CA . SER A 1 190 ? -4.856 7.111 9.342 1.00 94.75 190 SER A CA 1
ATOM 1490 C C . SER A 1 190 ? -5.669 6.811 10.612 1.00 94.75 190 SER A C 1
ATOM 1492 O O . SER A 1 190 ? -6.773 6.264 10.563 1.00 94.75 190 SER A O 1
ATOM 1494 N N . GLN A 1 191 ? -5.159 7.227 11.779 1.00 92.38 191 GLN A N 1
ATOM 1495 C CA . GLN A 1 191 ? -5.931 7.156 13.027 1.00 92.38 191 GLN A CA 1
ATOM 1496 C C . GLN A 1 191 ? -7.227 7.980 12.953 1.00 92.38 191 GLN A C 1
ATOM 1498 O O . GLN A 1 191 ? -8.253 7.565 13.490 1.00 92.38 191 GLN A O 1
ATOM 1503 N N . GLN A 1 192 ? -7.184 9.146 12.296 1.00 93.06 192 GLN A N 1
ATOM 1504 C CA . GLN A 1 192 ? -8.364 9.983 12.081 1.00 93.06 192 GLN A CA 1
ATOM 1505 C C . GLN A 1 192 ? -9.401 9.229 11.261 1.00 93.06 192 GLN A C 1
ATOM 1507 O O . GLN A 1 192 ? -10.543 9.140 11.704 1.00 93.06 192 GLN A O 1
ATOM 1512 N N . PHE A 1 193 ? -8.971 8.617 10.149 1.00 95.00 193 PHE A N 1
ATOM 1513 C CA . PHE A 1 193 ? -9.825 7.757 9.345 1.00 95.00 193 PHE A CA 1
ATOM 1514 C C . PHE A 1 193 ? -10.494 6.730 10.246 1.00 95.00 193 PHE A C 1
ATOM 1516 O O . PHE A 1 193 ? -11.712 6.733 10.300 1.00 95.00 193 PHE A O 1
ATOM 1523 N N . PHE A 1 194 ? -9.755 5.950 11.047 1.00 93.44 194 PHE A N 1
ATOM 1524 C CA . PHE A 1 194 ? -10.351 4.959 11.955 1.00 93.44 194 PHE A CA 1
ATOM 1525 C C . PHE A 1 194 ? -11.429 5.550 12.882 1.00 93.44 194 PHE A C 1
ATOM 1527 O O . PHE A 1 194 ? -12.529 4.998 12.949 1.00 93.44 194 PHE A O 1
ATOM 1534 N N . LYS A 1 195 ? -11.146 6.696 13.522 1.00 90.44 195 LYS A N 1
ATOM 1535 C CA . LYS A 1 195 ? -12.014 7.378 14.505 1.00 90.44 195 LYS A CA 1
ATOM 1536 C C . LYS A 1 195 ? -13.332 7.930 13.933 1.00 90.44 195 LYS A C 1
ATOM 1538 O O . LYS A 1 195 ? -14.210 8.292 14.716 1.00 90.44 195 LYS A O 1
ATOM 1543 N N . GLU A 1 196 ? -13.496 7.984 12.611 1.00 92.06 196 GLU A N 1
ATOM 1544 C CA . GLU A 1 196 ? -14.757 8.374 11.946 1.00 92.06 196 GLU A CA 1
ATOM 1545 C C . GLU A 1 196 ? -15.865 7.318 12.067 1.00 92.06 196 GLU A C 1
ATOM 1547 O O . GLU A 1 196 ? -17.045 7.615 11.849 1.00 92.06 196 GLU A O 1
ATOM 1552 N N . ARG A 1 197 ? -15.502 6.078 12.411 1.00 89.81 197 ARG A N 1
ATOM 1553 C CA . ARG A 1 197 ? -16.454 4.999 12.674 1.00 89.81 197 ARG A CA 1
ATOM 1554 C C . ARG A 1 197 ? -16.340 4.537 14.118 1.00 89.81 197 ARG A C 1
ATOM 1556 O O . ARG A 1 197 ? -15.271 4.560 14.723 1.00 89.81 197 ARG A O 1
ATOM 1563 N N . HIS A 1 198 ? -17.470 4.115 14.657 1.00 87.81 198 HIS A N 1
ATOM 1564 C CA . HIS A 1 198 ? -17.557 3.397 15.917 1.00 87.81 198 HIS A CA 1
ATOM 1565 C C . HIS A 1 198 ? -17.935 1.941 15.635 1.00 87.81 198 HIS A C 1
ATOM 1567 O O . HIS A 1 198 ? -18.533 1.661 14.599 1.00 87.81 198 HIS A O 1
ATOM 1573 N N . PHE A 1 199 ? -17.573 1.024 16.527 1.00 87.19 199 PHE A N 1
ATOM 1574 C CA . PHE A 1 199 ? -17.814 -0.406 16.350 1.00 87.19 199 PHE A CA 1
ATOM 1575 C C . PHE A 1 199 ? -18.817 -0.878 17.398 1.00 87.19 199 PHE A C 1
ATOM 1577 O O . PHE A 1 199 ? -18.585 -0.688 18.589 1.00 87.19 199 PHE A O 1
ATOM 1584 N N . CYS A 1 200 ? -19.909 -1.488 16.948 1.00 85.19 200 CYS A N 1
ATOM 1585 C CA . CYS A 1 200 ? -20.944 -2.062 17.801 1.00 85.19 200 CYS A CA 1
ATOM 1586 C C . CYS A 1 200 ? -20.864 -3.583 17.742 1.00 85.19 200 CYS A C 1
ATOM 1588 O O . CYS A 1 200 ? -20.796 -4.153 16.659 1.00 85.19 200 CYS A O 1
ATOM 1590 N N . TRP A 1 201 ? -20.837 -4.251 18.892 1.00 81.44 201 TRP A N 1
ATOM 1591 C CA . TRP A 1 201 ? -20.680 -5.705 18.951 1.00 81.44 201 TRP A CA 1
ATOM 1592 C C . TRP A 1 201 ? -21.981 -6.408 18.586 1.00 81.44 201 TRP A C 1
ATOM 1594 O O . TRP A 1 201 ? -22.969 -6.285 19.290 1.00 81.44 201 TRP A O 1
ATOM 1604 N N . THR A 1 202 ? -21.995 -7.201 17.525 1.00 79.69 202 THR A N 1
ATOM 1605 C CA . THR A 1 202 ? -23.163 -8.040 17.207 1.00 79.69 202 THR A CA 1
ATOM 1606 C C . THR A 1 202 ? -23.089 -9.403 17.889 1.00 79.69 202 THR A C 1
ATOM 1608 O O . THR A 1 202 ? -24.119 -10.010 18.164 1.00 79.69 202 THR A O 1
ATOM 1611 N N . SER A 1 203 ? -21.879 -9.865 18.211 1.00 75.75 203 SER A N 1
ATOM 1612 C CA . SER A 1 203 ? -21.606 -11.053 19.025 1.00 75.75 203 SER A CA 1
ATOM 1613 C C . SER A 1 203 ? -20.254 -10.903 19.734 1.00 75.75 203 SER A C 1
ATOM 1615 O O . SER A 1 203 ? -19.585 -9.882 19.582 1.00 75.75 203 SER A O 1
ATOM 1617 N N . GLU A 1 204 ? -19.808 -11.923 20.472 1.00 73.62 204 GLU A N 1
ATOM 1618 C CA . GLU A 1 204 ? -18.476 -11.933 21.103 1.00 73.62 204 GLU A CA 1
ATOM 1619 C C . GLU A 1 204 ? -17.331 -11.731 20.095 1.00 73.62 204 GLU A C 1
ATOM 1621 O O . GLU A 1 204 ? -16.317 -11.123 20.429 1.00 73.62 204 GLU A O 1
ATOM 1626 N N . ASN A 1 205 ? -17.511 -12.192 18.851 1.00 78.38 205 ASN A N 1
ATOM 1627 C CA . ASN A 1 205 ? -16.458 -12.234 17.833 1.00 78.38 205 ASN A CA 1
ATOM 1628 C C . ASN A 1 205 ? -16.773 -11.397 16.582 1.00 78.38 205 ASN A C 1
ATOM 1630 O O . ASN A 1 205 ? -16.057 -11.492 15.586 1.00 78.38 205 ASN A O 1
ATOM 1634 N N . SER A 1 206 ? -17.839 -10.592 16.597 1.00 80.69 206 SER A N 1
ATOM 1635 C CA . SER A 1 206 ? -18.258 -9.802 15.435 1.00 80.69 206 SER A CA 1
ATOM 1636 C C . SER A 1 206 ? -18.701 -8.397 15.817 1.00 80.69 206 SER A C 1
ATOM 1638 O O . SER A 1 206 ? -19.308 -8.181 16.867 1.00 80.69 206 SER A O 1
ATOM 1640 N N . THR A 1 207 ? -18.422 -7.437 14.934 1.00 84.75 207 THR A N 1
ATOM 1641 C CA . THR A 1 207 ? -18.866 -6.049 15.083 1.00 84.75 207 THR A CA 1
ATOM 1642 C C . THR A 1 207 ? -19.468 -5.504 13.791 1.00 84.75 207 THR A C 1
ATOM 1644 O O . THR A 1 207 ? -19.133 -5.948 12.694 1.00 84.75 207 THR A O 1
ATOM 1647 N N . GLU A 1 208 ? -20.341 -4.513 13.938 1.00 85.31 208 GLU A N 1
ATOM 1648 C CA . GLU A 1 208 ? -20.814 -3.620 12.885 1.00 85.31 208 GLU A CA 1
ATOM 1649 C C . GLU A 1 208 ? -20.121 -2.257 12.993 1.00 85.31 208 GLU A C 1
ATOM 1651 O O . GLU A 1 208 ? -19.829 -1.777 14.090 1.00 85.31 208 GLU A O 1
ATOM 1656 N N . GLN A 1 209 ? -19.866 -1.616 11.850 1.00 87.75 209 GLN A N 1
ATOM 1657 C CA . GLN A 1 209 ? -19.240 -0.294 11.783 1.00 87.75 209 GLN A CA 1
ATOM 1658 C C . GLN A 1 209 ? -20.289 0.795 11.577 1.00 87.75 209 GLN A C 1
ATOM 1660 O O . GLN A 1 209 ? -20.902 0.874 10.516 1.00 87.75 209 GLN A O 1
ATOM 1665 N N . CYS A 1 210 ? -20.426 1.692 12.549 1.00 85.25 210 CYS A N 1
ATOM 1666 C CA . CYS A 1 210 ? -21.391 2.784 12.516 1.00 85.25 210 CYS A CA 1
ATOM 1667 C C . CYS A 1 210 ? -20.712 4.126 12.256 1.00 85.25 210 CYS A C 1
ATOM 1669 O O . CYS A 1 210 ? -19.632 4.414 12.781 1.00 85.25 210 CYS A O 1
ATOM 1671 N N . SER A 1 211 ? -21.363 4.989 11.477 1.00 86.25 211 SER A N 1
ATOM 1672 C CA . SER A 1 211 ? -20.920 6.370 11.296 1.00 86.25 211 SER A CA 1
ATOM 1673 C C . SER A 1 211 ? -20.994 7.156 12.602 1.00 86.25 211 SER A C 1
ATOM 1675 O O . SER A 1 211 ? -22.056 7.247 13.216 1.00 86.25 211 SER A O 1
ATOM 1677 N N . VAL A 1 212 ? -19.883 7.769 13.024 1.00 85.25 212 VAL A N 1
ATOM 1678 C CA . VAL A 1 212 ? -19.885 8.621 14.224 1.00 85.25 212 VAL A CA 1
ATOM 1679 C C . VAL A 1 212 ? -20.754 9.863 14.028 1.00 85.25 212 VAL A C 1
ATOM 1681 O O . VAL A 1 212 ? -21.426 10.272 14.973 1.00 85.25 212 VAL A O 1
ATOM 1684 N N . SER A 1 213 ? -20.777 10.444 12.826 1.00 85.69 213 SER A N 1
ATOM 1685 C CA . SER A 1 213 ? -21.574 11.644 12.538 1.00 85.69 213 SER A CA 1
ATOM 1686 C C . SER A 1 213 ? -23.080 11.386 12.626 1.00 85.69 213 SER A C 1
ATOM 1688 O O . SER A 1 213 ? -23.819 12.256 13.079 1.00 85.69 213 SER A O 1
ATOM 1690 N N . GLU A 1 214 ? -23.526 10.191 12.240 1.00 81.44 214 GLU A N 1
ATOM 1691 C CA . GLU A 1 214 ? -24.948 9.824 12.208 1.00 81.44 214 GLU A CA 1
ATOM 1692 C C . GLU A 1 214 ? -25.415 9.267 13.557 1.00 81.44 214 GLU A C 1
ATOM 1694 O O . GLU A 1 214 ? -26.454 9.675 14.071 1.00 81.44 214 GLU A O 1
ATOM 1699 N N . HIS A 1 215 ? -24.624 8.382 14.171 1.00 76.56 215 HIS A N 1
ATOM 1700 C CA . HIS A 1 215 ? -25.039 7.625 15.357 1.00 76.56 215 HIS A CA 1
ATOM 1701 C C . HIS A 1 215 ? -24.461 8.160 16.668 1.00 76.56 215 HIS A C 1
ATOM 1703 O O . HIS A 1 215 ? -24.723 7.596 17.726 1.00 76.56 215 HIS A O 1
ATOM 1709 N N . LYS A 1 216 ? -23.644 9.223 16.634 1.00 81.56 216 LYS A N 1
ATOM 1710 C CA . LYS A 1 216 ? -23.048 9.861 17.826 1.00 81.56 216 LYS A CA 1
ATOM 1711 C C . LYS A 1 216 ? -22.370 8.869 18.791 1.00 81.56 216 LYS A C 1
ATOM 1713 O O . LYS A 1 216 ? -22.366 9.088 19.998 1.00 81.56 216 LYS A O 1
ATOM 1718 N N . ARG A 1 217 ? -21.771 7.796 18.250 1.00 77.81 217 ARG A N 1
ATOM 1719 C CA . ARG A 1 217 ? -21.135 6.685 18.999 1.00 77.81 217 ARG A CA 1
ATOM 1720 C C . ARG A 1 217 ? -22.088 5.879 19.891 1.00 77.81 217 ARG A C 1
ATOM 1722 O O . ARG A 1 217 ? -21.659 5.315 20.891 1.00 77.81 217 ARG A O 1
ATOM 1729 N N . ILE A 1 218 ? -23.368 5.828 19.545 1.00 76.44 218 ILE A N 1
ATOM 1730 C CA . ILE A 1 218 ? -24.366 5.028 20.252 1.00 76.44 218 ILE A CA 1
ATOM 1731 C C . ILE A 1 218 ? -24.551 3.707 19.507 1.00 76.44 218 ILE A C 1
ATOM 1733 O O . ILE A 1 218 ? -24.740 3.698 18.292 1.00 76.44 218 ILE A O 1
ATOM 1737 N N . CYS A 1 219 ? -24.517 2.605 20.253 1.00 79.06 219 CYS A N 1
ATOM 1738 C CA . CYS A 1 219 ? -24.921 1.289 19.777 1.00 79.06 219 CYS A CA 1
ATOM 1739 C C . CYS A 1 219 ? -26.323 0.979 20.298 1.00 79.06 219 CYS A C 1
ATOM 1741 O O . CYS A 1 219 ? -26.560 1.053 21.507 1.00 79.06 219 CYS A O 1
ATOM 1743 N N . TYR A 1 220 ? -27.245 0.629 19.406 1.00 72.81 220 TYR A N 1
ATOM 1744 C CA . TYR A 1 220 ? -28.609 0.259 19.775 1.00 72.81 220 TYR A CA 1
ATOM 1745 C C . TYR A 1 220 ? -28.700 -1.250 19.936 1.00 72.81 220 TYR A C 1
ATOM 1747 O O . TYR A 1 220 ? -28.113 -1.976 19.143 1.00 72.81 220 TYR A O 1
ATOM 1755 N N . TYR A 1 221 ? -29.443 -1.723 20.932 1.00 65.94 221 TYR A N 1
ATOM 1756 C CA . TYR A 1 221 ? -29.762 -3.139 21.077 1.00 65.94 221 TYR A CA 1
ATOM 1757 C C . TYR A 1 221 ? -31.277 -3.327 21.100 1.00 65.94 221 TYR A C 1
ATOM 1759 O O . TYR A 1 221 ? -31.992 -2.532 21.710 1.00 65.94 221 TYR A O 1
ATOM 1767 N N . ALA A 1 222 ? -31.760 -4.385 20.453 1.00 62.59 222 ALA A N 1
ATOM 1768 C CA . ALA A 1 222 ? -33.133 -4.851 20.601 1.00 62.59 222 ALA A CA 1
ATOM 1769 C C . ALA A 1 222 ? -33.136 -6.188 21.340 1.00 62.59 222 ALA A C 1
ATOM 1771 O O . ALA A 1 222 ? -32.288 -7.047 21.099 1.00 62.59 222 ALA A O 1
ATOM 1772 N N . ILE A 1 223 ? -34.098 -6.351 22.245 1.00 58.59 223 ILE A N 1
ATOM 1773 C CA . ILE A 1 223 ? -34.393 -7.626 22.896 1.00 58.59 223 ILE A CA 1
ATOM 1774 C C . ILE A 1 223 ? -35.681 -8.134 22.253 1.00 58.59 223 ILE A C 1
ATOM 1776 O O . ILE A 1 223 ? -36.754 -7.602 22.534 1.00 58.59 223 ILE A O 1
ATOM 1780 N N . ILE A 1 224 ? -35.576 -9.127 21.371 1.00 58.25 224 ILE A N 1
ATOM 1781 C CA . ILE A 1 224 ? -36.750 -9.800 20.807 1.00 58.25 224 ILE A CA 1
ATOM 1782 C C . ILE A 1 224 ? -37.207 -10.820 21.850 1.00 58.25 224 ILE A C 1
ATOM 1784 O O . ILE A 1 224 ? -36.508 -11.789 22.133 1.00 58.25 224 ILE A O 1
ATOM 1788 N N . ASN A 1 225 ? -38.338 -10.543 22.496 1.00 52.91 225 ASN A N 1
ATOM 1789 C CA . ASN A 1 225 ? -38.860 -11.347 23.595 1.00 52.91 225 ASN A CA 1
ATOM 1790 C C . ASN A 1 225 ? -39.959 -12.281 23.066 1.00 52.91 225 ASN A C 1
ATOM 1792 O O . ASN A 1 225 ? -41.147 -12.071 23.314 1.00 52.91 225 ASN A O 1
ATOM 1796 N N . ASP A 1 226 ? -39.564 -13.311 22.320 1.00 50.22 226 ASP A N 1
ATOM 1797 C CA . ASP A 1 226 ? -40.499 -14.313 21.807 1.00 50.22 226 ASP A CA 1
ATOM 1798 C C . ASP A 1 226 ? -40.792 -15.363 22.897 1.00 50.22 226 ASP A C 1
ATOM 1800 O O . ASP A 1 226 ? -40.150 -16.405 22.995 1.00 50.22 226 ASP A O 1
ATOM 1804 N N . ASN A 1 227 ? -41.819 -15.064 23.700 1.00 47.88 227 ASN A N 1
ATOM 1805 C CA . ASN A 1 227 ? -42.532 -15.903 24.676 1.00 47.88 227 ASN A CA 1
ATOM 1806 C C . ASN A 1 227 ? -42.153 -15.844 26.169 1.00 47.88 227 ASN A C 1
ATOM 1808 O O . ASN A 1 227 ? -41.022 -15.997 26.623 1.00 47.88 227 ASN A O 1
ATOM 1812 N N . ILE A 1 228 ? -43.233 -15.709 26.944 1.00 51.06 228 ILE A N 1
ATOM 1813 C CA . ILE A 1 228 ? -43.384 -15.868 28.389 1.00 51.06 228 ILE A CA 1
ATOM 1814 C C . ILE A 1 228 ? -42.797 -17.223 28.827 1.00 51.06 228 ILE A C 1
ATOM 1816 O O . ILE A 1 228 ? -43.404 -18.268 28.612 1.00 51.06 228 ILE A O 1
ATOM 1820 N N . GLY A 1 229 ? -41.624 -17.213 29.463 1.00 38.41 229 GLY A N 1
ATOM 1821 C CA . GLY A 1 229 ? -41.023 -18.416 30.046 1.00 38.41 229 GLY A CA 1
ATOM 1822 C C . GLY A 1 229 ? -39.509 -18.304 30.175 1.00 38.41 229 GLY A C 1
ATOM 1823 O O . GLY A 1 229 ? -38.766 -18.582 29.244 1.00 38.41 229 GLY A O 1
ATOM 1824 N N . ILE A 1 230 ? -39.034 -17.891 31.349 1.00 46.38 230 ILE A N 1
ATOM 1825 C CA . ILE A 1 230 ? -37.609 -17.703 31.647 1.00 46.38 230 ILE A CA 1
ATOM 1826 C C . ILE A 1 230 ? -36.826 -19.004 31.385 1.00 46.38 230 ILE A C 1
ATOM 1828 O O . ILE A 1 230 ? -37.007 -19.962 32.136 1.00 46.38 230 ILE A O 1
ATOM 1832 N N . LYS A 1 231 ? -35.919 -19.003 30.388 1.00 37.03 231 LYS A N 1
ATOM 1833 C CA . LYS A 1 231 ? -34.539 -19.557 30.439 1.00 37.03 231 LYS A CA 1
ATOM 1834 C C . LYS A 1 231 ? -33.814 -19.524 29.075 1.00 37.03 231 LY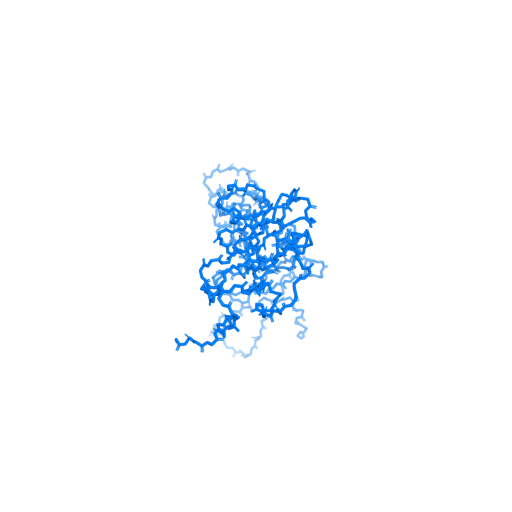S A C 1
ATOM 1836 O O . LYS A 1 231 ? -33.730 -20.527 28.381 1.00 37.03 231 LYS A O 1
ATOM 1841 N N . LYS A 1 232 ? -33.189 -18.387 28.771 1.00 31.58 232 LYS A N 1
ATOM 1842 C CA . LYS A 1 232 ? -31.790 -18.196 28.320 1.00 31.58 232 LYS A CA 1
ATOM 1843 C C . LYS A 1 232 ? -31.696 -16.758 27.824 1.00 31.58 232 LYS A C 1
ATOM 1845 O O . LYS A 1 232 ? -32.498 -16.326 27.011 1.00 31.58 232 LYS A O 1
ATOM 1850 N N . LYS A 1 233 ? -30.752 -16.002 28.376 1.00 37.31 233 LYS A N 1
ATOM 1851 C CA . LYS A 1 233 ? -30.469 -14.629 27.964 1.00 37.31 233 LYS A CA 1
ATOM 1852 C C . LYS A 1 233 ? -29.745 -14.719 26.619 1.00 37.31 233 LYS A C 1
ATOM 1854 O O . LYS A 1 233 ? -28.528 -14.872 26.598 1.00 37.31 233 LYS A O 1
ATOM 1859 N N . GLU A 1 234 ? -30.506 -14.782 25.531 1.00 36.47 234 GLU A N 1
ATOM 1860 C CA . GLU A 1 234 ? -29.954 -14.725 24.182 1.00 36.47 234 GLU A CA 1
ATOM 1861 C C . GLU A 1 234 ? -29.419 -13.322 23.897 1.00 36.47 234 GLU A C 1
ATOM 1863 O O . GLU A 1 234 ? -29.892 -12.313 24.423 1.00 36.47 234 GLU A O 1
ATOM 1868 N N . ILE A 1 235 ? -28.318 -13.319 23.159 1.00 39.03 235 ILE A N 1
ATOM 1869 C CA . ILE A 1 235 ? -27.379 -12.222 22.977 1.00 39.03 235 ILE A CA 1
ATOM 1870 C C . ILE A 1 235 ? -28.107 -11.014 22.387 1.00 39.03 235 ILE A C 1
ATOM 1872 O O . ILE A 1 235 ? -28.714 -11.095 21.325 1.00 39.03 235 ILE A O 1
ATOM 1876 N N . SER A 1 236 ? -28.023 -9.879 23.077 1.00 43.06 236 SER A N 1
ATOM 1877 C CA . SER A 1 236 ? -28.457 -8.590 22.554 1.00 43.06 236 SER A CA 1
ATOM 1878 C C . SER A 1 236 ? -27.587 -8.230 21.348 1.00 43.06 236 SER A C 1
ATOM 1880 O O . SER A 1 236 ? -26.420 -7.887 21.518 1.00 43.06 236 SER A O 1
ATOM 1882 N N . THR A 1 237 ? -28.127 -8.328 20.135 1.00 41.34 237 THR A N 1
ATOM 1883 C CA . THR A 1 237 ? -27.490 -7.805 18.920 1.00 41.34 237 THR A CA 1
ATOM 1884 C C . THR A 1 237 ? -27.379 -6.289 19.033 1.00 41.34 237 THR A C 1
ATOM 1886 O O . THR A 1 237 ? -28.407 -5.616 19.131 1.00 41.34 237 THR A O 1
ATOM 1889 N N . TYR A 1 238 ? -26.156 -5.747 19.030 1.00 51.03 238 TYR A N 1
ATOM 1890 C CA . TYR A 1 238 ? -25.948 -4.306 18.943 1.00 51.03 238 TYR A CA 1
ATOM 1891 C C . TYR A 1 238 ? -25.767 -3.903 17.479 1.00 51.03 238 TYR A C 1
ATOM 1893 O O . TYR A 1 238 ? -24.817 -4.346 16.839 1.00 51.03 238 TYR A O 1
ATOM 1901 N N . SER A 1 239 ? -26.660 -3.063 16.958 1.00 54.38 239 SER A N 1
ATOM 1902 C CA . SER A 1 239 ? -26.645 -2.613 15.564 1.00 54.38 239 SER A CA 1
ATOM 1903 C C . SER A 1 239 ? -26.596 -1.091 15.453 1.00 54.38 239 SER A C 1
ATOM 1905 O O . SER A 1 239 ? -26.982 -0.355 16.369 1.00 54.38 239 SER A O 1
ATOM 1907 N N . CYS A 1 240 ? -26.125 -0.613 14.300 1.00 54.09 240 CYS A N 1
ATOM 1908 C CA . CYS A 1 240 ? -26.253 0.788 13.907 1.00 54.09 240 CYS A CA 1
ATOM 1909 C C . CYS A 1 240 ? -27.717 1.171 13.625 1.00 54.09 240 CYS A C 1
ATOM 1911 O O . CYS A 1 240 ? -28.066 2.348 13.649 1.00 54.09 240 CYS A O 1
ATOM 1913 N N . THR A 1 241 ? -28.595 0.207 13.346 1.00 50.72 241 THR A N 1
ATOM 1914 C CA . THR A 1 241 ? -29.985 0.487 12.987 1.00 50.72 241 THR A CA 1
ATOM 1915 C C . THR A 1 241 ? -30.842 0.721 14.231 1.00 50.72 241 THR A C 1
ATOM 1917 O O . THR A 1 241 ? -30.851 -0.080 15.164 1.00 50.72 241 THR A O 1
ATOM 1920 N N . VAL A 1 242 ? -31.613 1.813 14.229 1.00 43.00 242 VAL A N 1
ATOM 1921 C CA . VAL A 1 242 ? -32.728 1.990 15.166 1.00 43.00 242 VAL A CA 1
ATOM 1922 C C . VAL A 1 242 ? -33.773 0.936 14.817 1.00 43.00 242 VAL A C 1
ATOM 1924 O O . VAL A 1 242 ? -34.485 1.068 13.823 1.00 43.00 242 VAL A O 1
ATOM 1927 N N . ILE A 1 243 ? -33.849 -0.128 15.611 1.00 42.31 243 ILE A N 1
ATOM 1928 C CA . ILE A 1 243 ? -34.956 -1.077 15.526 1.00 42.31 243 ILE A CA 1
ATOM 1929 C C . ILE A 1 243 ? -36.149 -0.377 16.177 1.00 42.31 243 ILE A C 1
ATOM 1931 O O . ILE A 1 243 ? -36.237 -0.280 17.400 1.00 42.31 243 ILE A O 1
ATOM 1935 N N . VAL A 1 244 ? -37.022 0.193 15.347 1.00 30.31 244 VAL A N 1
ATOM 1936 C CA . VAL A 1 244 ? -38.354 0.618 15.782 1.00 30.31 244 VAL A CA 1
ATOM 1937 C C . VAL A 1 244 ? -39.145 -0.669 16.001 1.00 30.31 244 VAL A C 1
ATOM 1939 O O . VAL A 1 244 ? -39.456 -1.362 15.034 1.00 30.31 244 VAL A O 1
ATOM 1942 N N . ILE A 1 245 ? -39.357 -1.022 17.270 1.00 35.50 245 ILE A N 1
ATOM 1943 C CA . ILE A 1 245 ? -40.237 -2.120 17.692 1.00 35.50 245 ILE A CA 1
ATOM 1944 C C . ILE A 1 245 ? -41.670 -1.593 17.721 1.00 35.50 245 ILE A C 1
ATOM 1946 O O . ILE A 1 245 ? -41.861 -0.494 18.292 1.00 35.50 245 ILE A O 1
#

Sequence (245 aa):
MGEDGSTCSTGYHDNCFTERTSTNEWLRDCTSATCKTCTGHRCNEGNSFPYYCFDSDGEKLLECPNPDCYIDKDRNAGCGTCDENKINIPCVDCRDYKCNSRNKSDETIFCYEREESGEQKKGHRQCDRKMCYINVDILKGLSFLLKKIYLENSGKSEESAFEKFTKQGCGNCPHNSITCRTCQSRDCNSQQFFKERHFCWTSENSTEQCSVSEHKRICYYAIINDNIGIKKKEISTYSCTVIVI

Secondary structure (DSSP, 8-state):
-----------TTSEEEE---TT----SS--STT-EEEESTTTT-TTSPPEEEE-TTSSSEEEESSSEEEEETT--EEES-TTTTT--SSEEEEESTT---HHHHHH----EEB-TTSPPEE--B--TTS-EEEEE-HHHHHHHHHHHHHHH-----THHHHHHTEEEEESSPPTT-SSEEEE-STT---HHHHHTEEEEEEETTEEEEEEHHHHTTPPEEE----SS--------EEESS----

Radius of gyration: 28.78 Å; chains: 1; bounding box: 70×38×86 Å

pLDDT: mean 76.46, std 19.0, range [24.17, 96.69]

Organism: Meloidogyne enterolobii (NCBI:txid390850)